Protein AF-A0A3D2QB29-F1 (afdb_monomer_lite)

pLDDT: mean 75.35, std 23.06, range [28.34, 98.19]

Sequence (257 aa):
MTVEDLLTGALVRYLQGGKGRELEYVSRSESSSLGWYFWLRGIPGVYEIERKEASLAPEGSEFYVRYYPGTEEPVLESYSVQEQLLRFDQSVFDDGLIEAGREEHEVCPCCVAAGSQVEGDGCGHPHPRGHHGHHGPASDGRRKGIPRLLKKFAMNKELYLIGTLCVSLRPDGSCAAELRTKGRLMEPAADTIWIIQDGRRVELVQKGAPDRDVPGYELSARFMDFFGPRFLGTVRPPAGDGPEGDGSGGAAGAVAP

Radius of gyration: 23.63 Å; chains: 1; bounding box: 82×56×67 Å

Structure (mmCIF, N/CA/C/O backbone):
data_AF-A0A3D2QB29-F1
#
_entry.id   AF-A0A3D2QB29-F1
#
loop_
_atom_site.group_PDB
_atom_site.id
_atom_site.type_symbol
_atom_site.label_atom_id
_atom_site.label_alt_id
_atom_site.label_comp_id
_atom_site.label_asym_id
_atom_site.label_entity_id
_atom_site.label_seq_id
_atom_site.pdbx_PDB_ins_code
_atom_site.Cartn_x
_atom_site.Cartn_y
_atom_site.Cartn_z
_atom_site.occupancy
_atom_site.B_iso_or_equiv
_atom_site.auth_seq_id
_atom_site.auth_comp_id
_atom_site.auth_asym_id
_atom_site.auth_atom_id
_atom_site.pdbx_PDB_model_num
ATOM 1 N N . MET A 1 1 ? 21.786 8.521 -14.661 1.00 71.69 1 MET A N 1
ATOM 2 C CA . MET A 1 1 ? 20.440 7.929 -14.551 1.00 71.69 1 MET A CA 1
ATOM 3 C C . MET A 1 1 ? 20.098 7.872 -13.078 1.00 71.69 1 MET A C 1
ATOM 5 O O . MET A 1 1 ? 20.894 7.342 -12.312 1.00 71.69 1 MET A O 1
ATOM 9 N N . THR A 1 2 ? 18.991 8.482 -12.682 1.00 82.00 2 THR A N 1
ATOM 10 C CA . THR A 1 2 ? 18.457 8.427 -11.317 1.00 82.00 2 THR A CA 1
ATOM 11 C C . THR A 1 2 ? 17.473 7.260 -11.173 1.00 82.00 2 THR A C 1
ATOM 13 O O . THR A 1 2 ? 17.046 6.674 -12.170 1.00 82.00 2 THR A O 1
ATOM 16 N N . VAL A 1 3 ? 17.086 6.910 -9.939 1.00 82.31 3 VAL A N 1
ATOM 17 C CA . VAL A 1 3 ? 16.027 5.904 -9.709 1.00 82.31 3 VAL A CA 1
ATOM 18 C C . VAL A 1 3 ? 14.692 6.371 -10.297 1.00 82.31 3 VAL A C 1
ATOM 20 O O . VAL A 1 3 ? 13.920 5.560 -10.796 1.00 82.31 3 VAL A O 1
ATOM 23 N N . GLU A 1 4 ? 14.430 7.674 -10.292 1.00 80.50 4 GLU A N 1
ATOM 24 C CA . GLU A 1 4 ? 13.245 8.255 -10.921 1.00 80.50 4 GLU A CA 1
ATOM 25 C C . GLU A 1 4 ? 13.251 8.060 -12.442 1.00 80.50 4 GLU A C 1
ATOM 27 O O . GLU A 1 4 ? 12.251 7.594 -12.997 1.00 80.50 4 GLU A O 1
ATOM 32 N N . ASP A 1 5 ? 14.390 8.310 -13.098 1.00 78.94 5 ASP A N 1
ATOM 33 C CA . ASP A 1 5 ? 14.558 8.052 -14.535 1.00 78.94 5 ASP A CA 1
ATOM 34 C C . ASP A 1 5 ? 14.358 6.563 -14.851 1.00 78.94 5 ASP A C 1
ATOM 36 O O . ASP A 1 5 ? 13.712 6.214 -15.839 1.00 78.94 5 ASP A O 1
ATOM 40 N N . LEU A 1 6 ? 14.889 5.679 -13.995 1.00 84.25 6 LEU A N 1
ATOM 41 C CA . LEU A 1 6 ? 14.751 4.229 -14.123 1.00 84.25 6 LEU A CA 1
ATOM 42 C C . LEU A 1 6 ? 13.280 3.801 -14.051 1.00 84.25 6 LEU A C 1
ATOM 44 O O . LEU A 1 6 ? 12.816 3.086 -14.935 1.00 84.25 6 LEU A O 1
ATOM 48 N N . LEU A 1 7 ? 12.547 4.224 -13.016 1.00 83.88 7 LEU A N 1
ATOM 49 C CA . LEU A 1 7 ? 11.146 3.834 -12.816 1.00 83.88 7 LEU A CA 1
ATOM 50 C C . LEU A 1 7 ? 10.235 4.409 -13.902 1.00 83.88 7 LEU A C 1
ATOM 52 O O . LEU A 1 7 ? 9.366 3.707 -14.418 1.00 83.88 7 LEU A O 1
ATOM 56 N N . THR A 1 8 ? 10.470 5.662 -14.288 1.00 79.88 8 THR A N 1
ATOM 57 C CA . THR A 1 8 ? 9.750 6.300 -15.391 1.00 79.88 8 THR A CA 1
ATOM 58 C C . THR A 1 8 ? 10.019 5.566 -16.703 1.00 79.88 8 THR A C 1
ATOM 60 O O . THR A 1 8 ? 9.082 5.188 -17.403 1.00 79.88 8 THR A O 1
ATOM 63 N N . GLY A 1 9 ? 11.288 5.290 -17.015 1.00 78.56 9 GLY A N 1
ATOM 64 C CA . GLY A 1 9 ? 11.681 4.544 -18.209 1.00 78.56 9 GLY A CA 1
ATOM 65 C C . GLY A 1 9 ? 11.124 3.118 -18.236 1.00 78.56 9 GLY A C 1
ATOM 66 O O . GLY A 1 9 ? 10.681 2.660 -19.290 1.00 78.56 9 GLY A O 1
ATOM 67 N N . ALA A 1 10 ? 11.088 2.439 -17.086 1.00 83.12 10 ALA A N 1
ATOM 68 C CA . ALA A 1 10 ? 10.485 1.116 -16.939 1.00 83.12 10 ALA A CA 1
ATOM 69 C C . ALA A 1 10 ? 8.998 1.138 -17.287 1.00 83.12 10 ALA A C 1
ATOM 71 O O . ALA A 1 10 ? 8.527 0.313 -18.069 1.00 83.12 10 ALA A O 1
ATOM 72 N N . LEU A 1 11 ? 8.270 2.127 -16.767 1.00 79.00 11 LEU A N 1
ATOM 73 C CA . LEU A 1 11 ? 6.855 2.304 -17.061 1.00 79.00 11 LEU A CA 1
ATOM 74 C C . LEU A 1 11 ? 6.606 2.551 -18.550 1.00 79.00 11 LEU A C 1
ATOM 76 O O . LEU A 1 11 ? 5.773 1.872 -19.150 1.00 79.00 11 LEU A O 1
ATOM 80 N N . VAL A 1 12 ? 7.346 3.490 -19.150 1.00 75.69 12 VAL A N 1
ATOM 81 C CA . VAL A 1 12 ? 7.261 3.799 -20.586 1.00 75.69 12 VAL A CA 1
ATOM 82 C C . VAL A 1 12 ? 7.412 2.527 -21.416 1.00 75.69 12 VAL A C 1
ATOM 84 O O . VAL A 1 12 ? 6.553 2.215 -22.243 1.00 75.69 12 VAL A O 1
ATOM 87 N N . ARG A 1 13 ? 8.481 1.764 -21.166 1.00 76.75 13 ARG A N 1
ATOM 88 C CA . ARG A 1 13 ? 8.778 0.541 -21.917 1.00 76.75 13 ARG A CA 1
ATOM 89 C C . ARG A 1 13 ? 7.752 -0.557 -21.666 1.00 76.75 13 ARG A C 1
ATOM 91 O O . ARG A 1 13 ? 7.371 -1.243 -22.610 1.00 76.75 13 ARG A O 1
ATOM 98 N N . TYR A 1 14 ? 7.280 -0.705 -20.429 1.00 76.94 14 TYR A N 1
ATOM 99 C CA . TYR A 1 14 ? 6.237 -1.670 -20.087 1.00 76.94 14 TYR A CA 1
ATOM 100 C C . TYR A 1 14 ? 4.941 -1.390 -20.863 1.00 76.94 14 TYR A C 1
ATOM 102 O O . TYR A 1 14 ? 4.356 -2.308 -21.432 1.00 76.94 14 TYR A O 1
ATOM 110 N N . LEU A 1 15 ? 4.520 -0.123 -20.951 1.00 71.06 15 LEU A N 1
ATOM 111 C CA . LEU A 1 15 ? 3.320 0.274 -21.696 1.00 71.06 15 LEU A CA 1
ATOM 112 C C . LEU A 1 15 ? 3.495 0.134 -23.219 1.00 71.06 15 LEU A C 1
ATOM 114 O O . LEU A 1 15 ? 2.551 -0.250 -23.912 1.00 71.06 15 LEU A O 1
ATOM 118 N N . GLN A 1 16 ? 4.695 0.410 -23.741 1.00 70.12 16 GLN A N 1
ATOM 119 C CA . GLN A 1 16 ? 5.027 0.277 -25.167 1.00 70.12 16 GLN A CA 1
ATOM 120 C C . GLN A 1 16 ? 5.167 -1.181 -25.628 1.00 70.12 16 GLN A C 1
ATOM 122 O O . GLN A 1 16 ? 4.861 -1.484 -26.779 1.00 70.12 16 GLN A O 1
ATOM 127 N N . GLY A 1 17 ? 5.589 -2.092 -24.746 1.00 64.88 17 GLY A N 1
ATOM 128 C CA . GLY A 1 17 ? 5.794 -3.516 -25.047 1.00 64.88 17 GLY A CA 1
ATOM 129 C C . GLY A 1 17 ? 4.518 -4.325 -25.325 1.00 64.88 17 GLY A C 1
ATOM 130 O O . GLY A 1 17 ? 4.601 -5.531 -25.553 1.00 64.88 17 GLY A O 1
ATOM 131 N N . GLY A 1 18 ? 3.348 -3.682 -25.323 1.00 54.88 18 GLY A N 1
ATOM 132 C CA . GLY A 1 18 ? 2.040 -4.314 -25.480 1.00 54.88 18 GLY A CA 1
ATOM 133 C C . GLY A 1 18 ? 1.321 -4.479 -24.139 1.00 54.88 18 GLY A C 1
ATOM 134 O O . GLY A 1 18 ? 1.880 -4.962 -23.157 1.00 54.88 18 GLY A O 1
ATOM 135 N N . LYS A 1 19 ? 0.051 -4.056 -24.096 1.00 52.31 19 LYS A N 1
ATOM 136 C CA . LYS A 1 19 ? -0.758 -3.985 -22.870 1.00 52.31 19 LYS A CA 1
ATOM 137 C C . LYS A 1 19 ? -1.012 -5.370 -22.246 1.00 52.31 19 LYS A C 1
ATOM 139 O O . LYS A 1 19 ? -1.478 -6.290 -22.912 1.00 52.31 19 LYS A O 1
ATOM 144 N N . GLY A 1 20 ? -0.879 -5.453 -20.920 1.00 54.72 20 GLY A N 1
ATOM 145 C CA . GLY A 1 20 ? -1.976 -5.988 -20.108 1.00 54.72 20 GLY A CA 1
ATOM 146 C C . GLY A 1 20 ? -2.027 -7.486 -19.812 1.00 54.72 20 GLY A C 1
ATOM 147 O O . GLY A 1 20 ? -3.130 -8.007 -19.640 1.00 54.72 20 GLY A O 1
ATOM 148 N N . ARG A 1 21 ? -0.901 -8.201 -19.690 1.00 65.06 21 ARG A N 1
ATOM 149 C CA . ARG A 1 21 ? -0.966 -9.559 -19.109 1.00 65.06 21 ARG A CA 1
ATOM 150 C C . ARG A 1 21 ? -1.203 -9.526 -17.601 1.00 65.06 21 ARG A C 1
ATOM 152 O O . ARG A 1 21 ? -2.129 -10.171 -17.135 1.00 65.06 21 ARG A O 1
ATOM 159 N N . GLU A 1 22 ? -0.416 -8.741 -16.873 1.00 76.75 22 GLU A N 1
ATOM 160 C CA . GLU A 1 22 ? -0.376 -8.783 -15.400 1.00 76.75 22 GLU A CA 1
ATOM 161 C C . GLU A 1 22 ? -0.724 -7.435 -14.739 1.00 76.75 22 GLU A C 1
ATOM 163 O O . GLU A 1 22 ? -1.031 -7.410 -13.555 1.00 76.75 22 GLU A O 1
ATOM 168 N N . LEU A 1 23 ? -0.739 -6.329 -15.493 1.00 80.38 23 LEU A N 1
ATOM 169 C CA . LEU A 1 23 ? -1.115 -4.987 -15.030 1.00 80.38 23 LEU A CA 1
ATOM 170 C C . LEU A 1 23 ? -2.381 -4.525 -15.765 1.00 80.38 23 LEU A C 1
ATOM 172 O O . LEU A 1 23 ? -2.392 -4.468 -16.996 1.00 80.38 23 LEU A O 1
ATOM 176 N N . GLU A 1 24 ? -3.442 -4.218 -15.023 1.00 80.81 24 GLU A N 1
ATOM 177 C CA . GLU A 1 24 ? -4.696 -3.654 -15.542 1.00 80.81 24 GLU A CA 1
ATOM 178 C C . GLU A 1 24 ? -4.584 -2.140 -15.720 1.00 80.81 24 GLU A C 1
ATOM 180 O O . GLU A 1 24 ? -4.955 -1.615 -16.769 1.00 80.81 24 GLU A O 1
ATOM 185 N N . TYR A 1 25 ? -4.043 -1.451 -14.713 1.00 80.69 25 TYR A N 1
ATOM 186 C CA . TYR A 1 25 ? -3.916 0.003 -14.707 1.00 80.69 25 TYR A CA 1
ATOM 187 C C . TYR A 1 25 ? -2.734 0.461 -13.849 1.00 80.69 25 TYR A C 1
ATOM 189 O O . TYR A 1 25 ? -2.289 -0.246 -12.942 1.00 80.69 25 TYR A O 1
ATOM 197 N N . VAL A 1 26 ? -2.229 1.657 -14.133 1.00 83.62 26 VAL A N 1
ATOM 198 C CA . VAL A 1 26 ? -1.167 2.320 -13.374 1.00 83.62 26 VAL A CA 1
ATOM 199 C C . VAL A 1 26 ? -1.389 3.821 -13.434 1.00 83.62 26 VAL A C 1
ATOM 201 O O . VAL A 1 26 ? -1.705 4.357 -14.491 1.00 83.62 26 VAL A O 1
ATOM 204 N N . SER A 1 27 ? -1.229 4.493 -12.300 1.00 81.62 27 SER A N 1
ATOM 205 C CA . SER A 1 27 ? -1.409 5.942 -12.189 1.00 81.62 27 SER A CA 1
ATOM 206 C C . SER A 1 27 ? -0.348 6.520 -11.276 1.00 81.62 27 SER A C 1
ATOM 208 O O . SER A 1 27 ? 0.098 5.857 -10.335 1.00 81.62 27 SER A O 1
ATOM 210 N N . ARG A 1 28 ? 0.032 7.777 -11.510 1.00 81.88 28 ARG A N 1
ATOM 211 C CA . ARG A 1 28 ? 0.824 8.517 -10.527 1.00 81.88 28 ARG A CA 1
ATOM 212 C C . ARG A 1 28 ? -0.001 8.728 -9.262 1.00 81.88 28 ARG A C 1
ATOM 214 O O . ARG A 1 28 ? -1.221 8.879 -9.310 1.00 81.88 28 ARG A O 1
ATOM 221 N N . SER A 1 29 ? 0.691 8.726 -8.134 1.00 80.69 29 SER A N 1
ATOM 222 C CA . SER A 1 29 ? 0.165 9.246 -6.884 1.00 80.69 29 SER A CA 1
ATOM 223 C C . SER A 1 29 ? 0.385 10.752 -6.855 1.00 80.69 29 SER A C 1
ATOM 225 O O . SER A 1 29 ? 1.517 11.215 -6.949 1.00 80.69 29 SER A O 1
ATOM 227 N N . GLU A 1 30 ? -0.686 11.514 -6.676 1.00 72.31 30 GLU A N 1
ATOM 228 C CA . GLU A 1 30 ? -0.619 12.973 -6.544 1.00 72.31 30 GLU A CA 1
ATOM 229 C C . GLU A 1 30 ? -0.091 13.429 -5.167 1.00 72.31 30 GLU A C 1
ATOM 231 O O . GLU A 1 30 ? 0.206 14.605 -4.975 1.00 72.31 30 GLU A O 1
ATOM 236 N N . SER A 1 31 ? 0.062 12.518 -4.193 1.00 69.31 31 SER A N 1
ATOM 237 C CA . SER A 1 31 ? 0.553 12.860 -2.845 1.00 69.31 31 SER A CA 1
ATOM 238 C C . SER A 1 31 ? 2.072 12.956 -2.724 1.00 69.31 31 SER A C 1
ATOM 240 O O . SER A 1 31 ? 2.574 13.385 -1.686 1.00 69.31 31 SER A O 1
ATOM 242 N N . SER A 1 32 ? 2.817 12.517 -3.738 1.00 68.12 32 SER A N 1
ATOM 243 C CA . SER A 1 32 ? 4.277 12.440 -3.698 1.00 68.12 32 SER A CA 1
ATOM 244 C C . SER A 1 32 ? 4.865 12.694 -5.077 1.00 68.12 32 SER A C 1
ATOM 246 O O . SER A 1 32 ? 4.318 12.252 -6.086 1.00 68.12 32 SER A O 1
ATOM 248 N N . SER A 1 33 ? 6.024 13.358 -5.124 1.00 64.75 33 SER A N 1
ATOM 249 C CA . SER A 1 33 ? 6.761 13.575 -6.375 1.00 64.75 33 SER A CA 1
ATOM 250 C C . SER A 1 33 ? 7.107 12.259 -7.075 1.00 64.75 33 SER A C 1
ATOM 252 O O . SER A 1 33 ? 7.121 12.202 -8.305 1.00 64.75 33 SER A O 1
ATOM 254 N N . LEU A 1 34 ? 7.299 11.181 -6.307 1.00 71.81 34 LEU A N 1
ATOM 255 C CA . LEU A 1 34 ? 7.588 9.853 -6.830 1.00 71.81 34 LEU A CA 1
ATOM 256 C C . LEU A 1 34 ? 6.749 8.790 -6.110 1.00 71.81 34 LEU A C 1
ATOM 258 O O . LEU A 1 34 ? 7.257 8.006 -5.304 1.00 71.81 34 LEU A O 1
ATOM 262 N N . GLY A 1 35 ? 5.448 8.778 -6.412 1.00 83.31 35 GLY A N 1
ATOM 263 C CA . GLY A 1 35 ? 4.540 7.707 -6.020 1.00 83.31 35 GLY A CA 1
ATOM 264 C C . GLY A 1 35 ? 3.705 7.178 -7.185 1.00 83.31 35 GLY A C 1
ATOM 265 O O . GLY A 1 35 ? 3.391 7.916 -8.121 1.00 83.31 35 GLY A O 1
ATOM 266 N N . TRP A 1 36 ? 3.354 5.896 -7.122 1.00 88.44 36 TRP A N 1
ATOM 267 C CA . TRP A 1 36 ? 2.617 5.181 -8.166 1.00 88.44 36 TRP A CA 1
ATOM 268 C C . TRP A 1 36 ? 1.638 4.184 -7.560 1.00 88.44 36 TRP A C 1
ATOM 270 O O . TRP A 1 36 ? 1.985 3.476 -6.617 1.00 88.44 36 TRP A O 1
ATOM 280 N N . TYR A 1 37 ? 0.456 4.093 -8.158 1.00 91.06 37 TYR A N 1
ATOM 281 C CA . TYR A 1 37 ? -0.529 3.052 -7.900 1.00 91.06 37 TYR A CA 1
ATOM 282 C C . TYR A 1 37 ? -0.489 1.998 -9.008 1.00 91.06 37 TYR A C 1
ATOM 284 O O 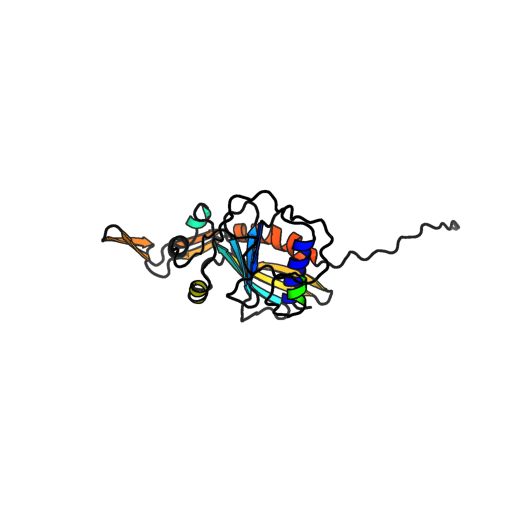. TYR A 1 37 ? -0.409 2.349 -10.186 1.00 91.06 37 TYR A O 1
ATOM 292 N N . PHE A 1 38 ? -0.591 0.723 -8.636 1.00 91.31 38 PHE A N 1
ATOM 293 C CA . PHE A 1 38 ? -0.578 -0.423 -9.542 1.00 91.31 38 PHE A CA 1
ATOM 294 C C . PHE A 1 38 ? -1.804 -1.303 -9.293 1.00 91.31 38 PHE A C 1
ATOM 296 O O . PHE A 1 38 ? -1.956 -1.895 -8.219 1.00 91.31 38 PHE A O 1
ATOM 303 N N . TRP A 1 39 ? -2.648 -1.434 -10.314 1.00 91.12 39 TRP A N 1
ATOM 304 C CA . TRP A 1 39 ? -3.773 -2.365 -10.340 1.00 91.12 39 TRP A CA 1
ATOM 305 C C . TRP A 1 39 ? -3.350 -3.604 -11.116 1.00 91.12 39 TRP A C 1
ATOM 307 O O . TRP A 1 39 ? -3.276 -3.581 -12.345 1.00 91.12 39 TRP A O 1
ATOM 317 N N . LEU A 1 40 ? -3.016 -4.676 -10.402 1.00 89.88 40 LEU A N 1
ATOM 318 C CA . LEU A 1 40 ? -2.575 -5.930 -11.008 1.00 89.88 40 LEU A CA 1
ATOM 319 C C . LEU A 1 40 ? -3.773 -6.794 -11.419 1.00 89.88 40 LEU A C 1
ATOM 321 O O . LEU A 1 40 ? -4.819 -6.795 -10.767 1.00 89.88 40 LEU A O 1
ATOM 325 N N . ARG A 1 41 ? -3.615 -7.555 -12.504 1.00 85.62 41 ARG A N 1
ATOM 326 C CA . ARG A 1 41 ? -4.674 -8.410 -13.042 1.00 85.62 41 ARG A CA 1
ATOM 327 C C . ARG A 1 41 ? -5.031 -9.518 -12.064 1.00 85.62 41 ARG A C 1
ATOM 329 O O . ARG A 1 41 ? -4.158 -10.239 -11.593 1.00 85.62 41 ARG A O 1
ATOM 336 N N . GLY A 1 42 ? -6.327 -9.679 -11.806 1.00 87.12 42 GLY A N 1
ATOM 337 C CA . GLY A 1 42 ? -6.837 -10.724 -10.912 1.00 87.12 42 GLY A CA 1
ATOM 338 C C . GLY A 1 42 ? -6.570 -10.473 -9.424 1.00 87.12 42 GLY A C 1
ATOM 339 O O . GLY A 1 42 ? -6.893 -11.328 -8.605 1.00 87.12 42 GLY A O 1
ATOM 340 N N . ILE A 1 43 ? -6.018 -9.310 -9.069 1.00 91.94 43 ILE A N 1
ATOM 341 C CA . ILE A 1 43 ? -5.864 -8.861 -7.684 1.00 91.94 43 ILE A CA 1
ATOM 342 C C . ILE A 1 43 ? -6.889 -7.745 -7.456 1.00 91.94 43 ILE A C 1
ATOM 344 O O . ILE A 1 43 ? -6.806 -6.738 -8.159 1.00 91.94 43 ILE A O 1
ATOM 348 N N . PRO A 1 44 ? -7.875 -7.890 -6.547 1.00 92.25 44 PRO A N 1
ATOM 349 C CA . PRO A 1 44 ? -8.915 -6.872 -6.341 1.00 92.25 44 PRO A CA 1
ATOM 350 C C . PRO A 1 44 ? -8.409 -5.566 -5.713 1.00 92.25 44 PRO A C 1
ATOM 352 O O . PRO A 1 44 ? -8.930 -4.492 -6.021 1.00 92.25 44 PRO A O 1
ATOM 355 N N . GLY A 1 45 ? -7.390 -5.642 -4.863 1.00 95.25 45 GLY A N 1
ATOM 356 C CA . GLY A 1 45 ? -6.774 -4.494 -4.214 1.00 95.25 45 GLY A CA 1
ATOM 357 C C . GLY A 1 45 ? -5.756 -3.782 -5.094 1.00 95.25 45 GLY A C 1
ATOM 358 O O . GLY A 1 45 ? -5.573 -4.099 -6.274 1.00 95.25 45 GLY A O 1
ATOM 359 N N . VAL A 1 46 ? -5.100 -2.788 -4.507 1.00 96.25 46 VAL A N 1
ATOM 360 C CA . VAL A 1 46 ? -4.193 -1.873 -5.207 1.00 96.25 46 VAL A CA 1
ATOM 361 C C . VAL A 1 46 ? -2.892 -1.752 -4.453 1.00 96.25 46 VAL A C 1
ATOM 363 O O . VAL A 1 46 ? -2.883 -1.520 -3.244 1.00 96.25 46 VAL A O 1
ATOM 366 N N . TYR A 1 47 ? -1.787 -1.857 -5.180 1.00 97.50 47 TYR A N 1
ATOM 367 C CA . TYR A 1 47 ? -0.476 -1.563 -4.627 1.00 97.50 47 TYR A CA 1
ATOM 368 C C . TYR A 1 47 ? -0.136 -0.098 -4.817 1.00 97.50 47 TYR A C 1
ATOM 370 O O . TYR A 1 47 ? -0.409 0.483 -5.864 1.00 97.50 47 TYR A O 1
ATOM 378 N N . GLU A 1 48 ? 0.528 0.477 -3.830 1.00 95.31 48 GLU A N 1
ATOM 379 C CA . GLU A 1 48 ? 1.133 1.791 -3.936 1.00 95.31 48 GLU A CA 1
ATOM 380 C C . GLU A 1 48 ? 2.612 1.702 -3.580 1.00 95.31 48 GLU A C 1
ATOM 382 O O . GLU A 1 48 ? 2.973 1.073 -2.584 1.00 95.31 48 GLU A O 1
ATOM 387 N N . ILE A 1 49 ? 3.455 2.382 -4.353 1.00 93.19 49 ILE A N 1
ATOM 388 C CA . ILE A 1 49 ? 4.780 2.786 -3.888 1.00 93.19 49 ILE A CA 1
ATOM 389 C C . ILE A 1 49 ? 4.810 4.298 -3.684 1.00 93.19 49 ILE A C 1
ATOM 391 O O . ILE A 1 49 ? 4.314 5.047 -4.522 1.00 93.19 49 ILE A O 1
ATOM 395 N N . GLU A 1 50 ? 5.431 4.751 -2.604 1.00 90.94 50 GLU A N 1
ATOM 396 C CA . GLU A 1 50 ? 5.604 6.173 -2.305 1.00 90.94 50 GLU A CA 1
ATOM 397 C C . GLU A 1 50 ? 7.020 6.417 -1.797 1.00 90.94 50 GLU A C 1
ATOM 399 O O . GLU A 1 50 ? 7.444 5.809 -0.812 1.00 90.94 50 GLU A O 1
ATOM 404 N N . ARG A 1 51 ? 7.776 7.292 -2.463 1.00 88.44 51 ARG A N 1
ATOM 405 C CA . ARG A 1 51 ? 9.159 7.583 -2.072 1.00 88.44 51 ARG A CA 1
ATOM 406 C C . ARG A 1 51 ? 9.229 8.137 -0.648 1.00 88.44 51 ARG A C 1
ATOM 408 O O . ARG A 1 51 ? 8.498 9.061 -0.293 1.00 88.44 51 ARG A O 1
ATOM 415 N N . LYS A 1 52 ? 10.167 7.617 0.144 1.00 88.19 52 LYS A N 1
ATOM 416 C CA . LYS A 1 52 ? 10.504 8.160 1.461 1.00 88.19 52 LYS A CA 1
ATOM 417 C C . LYS A 1 52 ? 11.350 9.423 1.314 1.00 88.19 52 LYS A C 1
ATOM 419 O O . LYS A 1 52 ? 12.337 9.429 0.582 1.00 88.19 52 LYS A O 1
ATOM 424 N N . GLU A 1 53 ? 10.990 10.474 2.048 1.00 77.31 53 GLU A N 1
ATOM 425 C CA . GLU A 1 53 ? 11.724 11.750 2.059 1.00 77.31 53 GLU A CA 1
ATOM 426 C C . GLU A 1 53 ? 13.150 11.589 2.617 1.00 77.31 53 GLU A C 1
ATOM 428 O O . GLU A 1 53 ? 14.109 12.096 2.041 1.00 77.31 53 GLU A O 1
ATOM 433 N N . ALA A 1 54 ? 13.304 10.818 3.696 1.00 67.06 54 ALA A N 1
ATOM 434 C CA . ALA A 1 54 ? 14.597 10.458 4.268 1.00 67.06 54 ALA A CA 1
ATOM 435 C C . ALA A 1 54 ? 15.051 9.098 3.713 1.00 67.06 54 ALA A C 1
ATOM 437 O O . ALA A 1 54 ? 14.847 8.059 4.341 1.00 67.06 54 ALA A O 1
ATOM 438 N N . SER A 1 55 ? 15.632 9.089 2.510 1.00 65.94 55 SER A N 1
ATOM 439 C CA . SER A 1 55 ? 16.287 7.883 1.989 1.00 65.94 55 SER A CA 1
ATOM 440 C C . SER A 1 55 ? 17.588 7.654 2.754 1.00 65.94 55 SER A C 1
ATOM 442 O O . SER A 1 55 ? 18.502 8.473 2.684 1.00 65.94 55 SER A O 1
ATOM 444 N N . LEU A 1 56 ? 17.679 6.538 3.478 1.00 61.97 56 LEU A N 1
ATOM 445 C CA . LEU A 1 56 ? 18.914 6.111 4.143 1.00 61.97 56 LEU A CA 1
ATOM 446 C C . LEU A 1 56 ? 19.852 5.352 3.195 1.00 61.97 56 LEU A C 1
ATOM 448 O O . LEU A 1 56 ? 20.965 5.010 3.585 1.00 61.97 56 LEU A O 1
ATOM 452 N N . ALA A 1 57 ? 19.416 5.078 1.962 1.00 61.66 57 ALA A N 1
ATOM 453 C CA . ALA A 1 57 ? 20.205 4.371 0.967 1.00 61.66 57 ALA A CA 1
ATOM 454 C C . ALA A 1 57 ? 21.162 5.349 0.252 1.00 61.66 57 ALA A C 1
ATOM 456 O O . ALA A 1 57 ? 20.693 6.154 -0.554 1.00 61.66 57 ALA A O 1
ATOM 457 N N . PRO A 1 58 ? 22.488 5.278 0.488 1.00 58.31 58 PRO A N 1
ATOM 458 C CA . PRO A 1 58 ? 23.450 6.203 -0.119 1.00 58.31 58 PRO A CA 1
ATOM 459 C C . PRO A 1 58 ? 23.517 6.092 -1.653 1.00 58.31 58 PRO A C 1
ATOM 461 O O . PRO A 1 58 ? 23.879 7.056 -2.317 1.00 58.31 58 PRO A O 1
ATOM 464 N N . GLU A 1 59 ? 23.121 4.945 -2.215 1.00 66.06 59 GLU A N 1
ATOM 465 C CA . GLU A 1 59 ? 23.141 4.654 -3.660 1.00 66.06 59 GLU A CA 1
ATOM 466 C C . GLU A 1 59 ? 21.752 4.261 -4.209 1.00 66.06 59 GLU A C 1
ATOM 468 O O . GLU A 1 59 ? 21.625 3.598 -5.243 1.00 66.06 59 GLU A O 1
ATOM 473 N N . GLY A 1 60 ? 20.676 4.615 -3.499 1.00 77.56 60 GLY A N 1
ATOM 474 C CA . GLY A 1 60 ? 19.331 4.163 -3.846 1.00 77.56 60 GLY A CA 1
ATOM 475 C C . GLY A 1 60 ? 18.209 5.066 -3.353 1.00 77.56 60 GLY A C 1
ATOM 476 O O . GLY A 1 60 ? 18.416 6.100 -2.721 1.00 77.56 60 GLY A O 1
ATOM 477 N N . SER A 1 61 ? 16.983 4.669 -3.670 1.00 87.75 61 SER A N 1
ATOM 478 C CA . SER A 1 61 ? 15.772 5.286 -3.133 1.00 87.75 61 SER A CA 1
ATOM 479 C C . SER A 1 61 ? 14.958 4.250 -2.380 1.00 87.75 61 SER A C 1
ATOM 481 O O . SER A 1 61 ? 14.768 3.126 -2.849 1.00 87.75 61 SER A O 1
ATOM 483 N N . GLU A 1 62 ? 14.479 4.647 -1.207 1.00 91.88 62 GLU A N 1
ATOM 484 C CA . GLU A 1 62 ? 13.508 3.876 -0.446 1.00 91.88 62 GLU A CA 1
ATOM 485 C C . GLU A 1 62 ? 12.086 4.340 -0.740 1.00 91.88 62 GLU A C 1
ATOM 487 O O . GLU A 1 62 ? 11.812 5.534 -0.874 1.00 91.88 62 GLU A O 1
ATOM 492 N N . PHE A 1 63 ? 11.173 3.379 -0.769 1.00 92.62 63 PHE A N 1
ATOM 493 C CA . PHE A 1 63 ? 9.751 3.585 -0.965 1.00 92.62 63 PHE A CA 1
ATOM 494 C C . PHE A 1 63 ? 8.982 2.853 0.129 1.00 92.62 63 PHE A C 1
ATOM 496 O O . PHE A 1 63 ? 9.314 1.720 0.488 1.00 92.62 63 PHE A O 1
ATOM 503 N N . TYR A 1 64 ? 7.938 3.483 0.651 1.00 94.12 64 TYR A N 1
ATOM 504 C CA . TYR A 1 64 ? 6.864 2.757 1.314 1.00 94.12 64 TYR A CA 1
ATOM 505 C C . TYR A 1 64 ? 6.132 1.924 0.268 1.00 94.12 64 TYR A C 1
ATOM 507 O O . TYR A 1 64 ? 5.845 2.435 -0.812 1.00 94.12 64 TYR A O 1
ATOM 515 N N . VAL A 1 65 ? 5.836 0.664 0.586 1.00 96.50 65 VAL A N 1
ATOM 516 C CA . VAL A 1 65 ? 4.941 -0.171 -0.219 1.00 96.50 65 VAL A CA 1
ATOM 517 C C . VAL A 1 65 ? 3.677 -0.411 0.581 1.00 96.50 65 VAL A C 1
ATOM 519 O O . VAL A 1 65 ? 3.738 -0.984 1.672 1.00 96.50 65 VAL A O 1
ATOM 522 N N . ARG A 1 66 ? 2.539 0.024 0.045 1.00 97.50 66 ARG A N 1
ATOM 523 C CA . ARG A 1 66 ? 1.222 -0.185 0.647 1.00 97.50 66 ARG A CA 1
ATOM 524 C C . ARG A 1 66 ? 0.388 -1.111 -0.216 1.00 97.50 66 ARG A C 1
ATOM 526 O O . ARG A 1 66 ? 0.556 -1.155 -1.434 1.00 97.50 66 ARG A O 1
ATOM 533 N N . TYR A 1 67 ? -0.512 -1.833 0.433 1.00 98.19 67 TYR A N 1
ATOM 534 C CA . TYR A 1 67 ? -1.568 -2.572 -0.242 1.00 98.19 67 TYR A CA 1
ATOM 535 C C . TYR A 1 67 ? -2.911 -2.149 0.329 1.00 98.19 67 TYR A C 1
ATOM 537 O O . TYR A 1 67 ? -3.157 -2.322 1.524 1.00 98.19 67 TYR A O 1
ATOM 545 N N . TYR A 1 68 ? -3.751 -1.588 -0.535 1.00 97.38 68 TYR A N 1
ATOM 546 C CA . TYR A 1 68 ? -5.131 -1.236 -0.246 1.00 97.38 68 TYR A CA 1
ATOM 547 C C . TYR A 1 68 ? -6.023 -2.394 -0.703 1.00 97.38 68 TYR A C 1
ATOM 549 O O . TYR A 1 68 ? -6.289 -2.509 -1.902 1.00 97.38 68 TYR A O 1
ATOM 557 N N . PRO A 1 69 ? -6.452 -3.287 0.203 1.00 97.56 69 PRO A N 1
ATOM 558 C CA . PRO A 1 69 ? -7.292 -4.420 -0.172 1.00 97.56 69 PRO A CA 1
ATOM 559 C C . PRO A 1 69 ? -8.652 -3.953 -0.708 1.00 97.56 69 PRO A C 1
ATOM 561 O O . PRO A 1 69 ? -9.202 -2.930 -0.291 1.00 97.56 69 PRO A O 1
ATOM 564 N N . GLY A 1 70 ? -9.220 -4.716 -1.636 1.00 95.31 70 GLY A N 1
ATOM 565 C CA . GLY A 1 70 ? -10.624 -4.629 -2.011 1.00 95.31 70 GLY A CA 1
ATOM 566 C C . GLY A 1 70 ? -11.527 -4.945 -0.817 1.00 95.31 70 GLY A C 1
ATOM 567 O O . GLY A 1 70 ? -11.148 -5.699 0.076 1.00 95.31 70 GLY A O 1
ATOM 568 N N . THR A 1 71 ? -12.736 -4.380 -0.805 1.00 93.94 71 THR A N 1
ATOM 569 C CA . THR A 1 71 ? -13.686 -4.540 0.313 1.00 93.94 71 THR A CA 1
ATOM 570 C C . THR A 1 71 ? -14.124 -5.984 0.542 1.00 93.94 71 THR A C 1
ATOM 572 O O . THR A 1 71 ? -14.484 -6.334 1.656 1.00 93.94 71 THR A O 1
ATOM 575 N N . GLU A 1 72 ? -14.064 -6.813 -0.502 1.00 92.44 72 GLU A N 1
ATOM 576 C CA . GLU A 1 72 ? -14.438 -8.232 -0.464 1.00 92.44 72 GLU A CA 1
ATOM 577 C C . GLU A 1 72 ? -13.229 -9.166 -0.293 1.00 92.44 72 GLU A C 1
ATOM 579 O O . GLU A 1 72 ? -13.375 -10.387 -0.339 1.00 92.44 72 GLU A O 1
ATOM 584 N N . GLU A 1 73 ? -12.009 -8.631 -0.173 1.00 95.38 73 GLU A N 1
ATOM 585 C CA . GLU A 1 73 ? -10.836 -9.484 -0.007 1.00 95.38 73 GLU A CA 1
ATOM 586 C C . GLU A 1 73 ? -10.723 -9.996 1.431 1.00 95.38 73 GLU A C 1
ATOM 588 O O . GLU A 1 73 ? -10.626 -9.181 2.349 1.00 95.38 73 GLU A O 1
ATOM 593 N N . PRO A 1 74 ? -10.581 -11.319 1.646 1.00 96.62 74 PRO A N 1
ATOM 594 C CA . PRO A 1 74 ? -10.418 -11.877 2.991 1.00 96.62 74 PRO A CA 1
ATOM 595 C C . PRO A 1 74 ? -9.223 -11.300 3.757 1.00 96.62 74 PRO A C 1
ATOM 597 O O . PRO A 1 74 ? -9.226 -11.249 4.981 1.00 96.62 74 PRO A O 1
ATOM 600 N N . VAL A 1 75 ? -8.185 -10.837 3.047 1.00 97.50 75 VAL A N 1
ATOM 601 C CA . VAL A 1 75 ? -7.007 -10.245 3.689 1.00 97.50 75 VAL A CA 1
ATOM 602 C C . VAL A 1 75 ? -7.332 -8.939 4.420 1.00 97.50 75 VAL A C 1
ATOM 604 O O . VAL A 1 75 ? -6.593 -8.594 5.335 1.00 97.50 75 VAL A O 1
ATOM 607 N N . LEU A 1 76 ? -8.426 -8.236 4.090 1.00 97.75 76 LEU A N 1
ATOM 608 C CA . LEU A 1 76 ? -8.856 -7.023 4.797 1.00 97.75 76 LEU A CA 1
ATOM 609 C C . LEU A 1 76 ? -9.096 -7.284 6.293 1.00 97.75 76 LEU A C 1
ATOM 611 O O . LEU A 1 76 ? -8.713 -6.458 7.113 1.00 97.75 76 LEU A O 1
ATOM 615 N N . GLU A 1 77 ? -9.614 -8.457 6.662 1.00 96.56 77 GLU A N 1
ATOM 616 C CA . GLU A 1 77 ? -9.834 -8.842 8.068 1.00 96.56 77 GLU A CA 1
ATOM 617 C C . GLU A 1 77 ? -8.530 -8.972 8.872 1.00 96.56 77 GLU A C 1
ATOM 619 O O . GLU A 1 77 ? -8.550 -8.975 10.099 1.00 96.56 77 GLU A O 1
ATOM 624 N N . SER A 1 78 ? -7.386 -9.075 8.188 1.00 97.44 78 SER A N 1
ATOM 625 C CA . SER A 1 78 ? -6.062 -9.138 8.812 1.00 97.44 78 SER A CA 1
ATOM 626 C C . SER A 1 78 ? -5.432 -7.762 9.059 1.00 97.44 78 SER A C 1
ATOM 628 O O . SER A 1 78 ? -4.409 -7.661 9.738 1.00 97.44 78 SER A O 1
ATOM 630 N N . TYR A 1 79 ? -6.021 -6.697 8.508 1.00 97.81 79 TYR A N 1
ATOM 631 C CA . TYR A 1 79 ? -5.630 -5.320 8.806 1.00 97.81 79 TYR A CA 1
ATOM 632 C C . TYR A 1 79 ? -6.248 -4.872 10.131 1.00 97.81 79 TYR A C 1
ATOM 634 O O . TYR A 1 79 ? -7.226 -5.457 10.591 1.00 97.81 79 TYR A O 1
ATOM 642 N N . SER A 1 80 ? -5.694 -3.819 10.730 1.00 96.31 80 SER A N 1
ATOM 643 C CA . SER A 1 80 ? -6.252 -3.247 11.959 1.00 96.31 80 SER A CA 1
ATOM 644 C C . SER A 1 80 ? -7.714 -2.845 11.778 1.00 96.31 80 SER A C 1
ATOM 646 O O . SER A 1 80 ? -8.141 -2.448 10.689 1.00 96.31 80 SER A O 1
ATOM 648 N N . VAL A 1 81 ? -8.483 -2.858 12.865 1.00 94.94 81 VAL A N 1
ATOM 649 C CA . VAL A 1 81 ? -9.874 -2.385 12.871 1.00 94.94 81 VAL A CA 1
ATOM 650 C C . VAL A 1 81 ? -9.959 -0.948 12.346 1.00 94.94 81 VAL A C 1
ATOM 652 O O . VAL A 1 81 ? -10.892 -0.607 11.622 1.00 94.94 81 VAL A O 1
ATOM 655 N N . GLN A 1 82 ? -8.971 -0.102 12.655 1.00 92.44 82 GLN A N 1
ATOM 656 C CA . GLN A 1 82 ? -8.919 1.263 12.132 1.00 92.44 82 GLN A CA 1
ATOM 657 C C . GLN A 1 82 ? -8.788 1.293 10.602 1.00 92.44 82 GLN A C 1
ATOM 659 O O . GLN A 1 82 ? -9.494 2.059 9.946 1.00 92.44 82 GLN A O 1
ATOM 664 N N . GLU A 1 83 ? -7.902 0.481 10.024 1.00 95.69 83 GLU A N 1
ATOM 665 C CA . GLU A 1 83 ? -7.763 0.363 8.570 1.00 95.69 83 GLU A CA 1
ATOM 666 C C . GLU A 1 83 ? -9.058 -0.170 7.951 1.00 95.69 83 GLU A C 1
ATOM 668 O O . GLU A 1 83 ? -9.573 0.435 7.015 1.00 95.69 83 GLU A O 1
ATOM 673 N N . GLN A 1 84 ? -9.654 -1.215 8.530 1.00 95.50 84 GLN A N 1
ATOM 674 C CA . GLN A 1 84 ? -10.935 -1.751 8.065 1.00 95.50 84 GLN A CA 1
ATOM 675 C C . GLN A 1 84 ? -12.025 -0.669 8.026 1.00 95.50 84 GLN A C 1
ATOM 677 O O . GLN A 1 84 ? -12.645 -0.463 6.986 1.00 95.50 84 GLN A O 1
ATOM 682 N N . LEU A 1 85 ? -12.213 0.092 9.109 1.00 92.50 85 LEU A N 1
ATOM 683 C CA . LEU A 1 85 ? -13.202 1.176 9.162 1.00 92.50 85 LEU A CA 1
ATOM 684 C C . LEU A 1 85 ? -12.925 2.270 8.122 1.00 92.50 85 LEU A C 1
ATOM 686 O O . LEU A 1 85 ? -13.844 2.705 7.427 1.00 92.50 85 LEU A O 1
ATOM 690 N N . LEU A 1 86 ? -11.663 2.693 7.983 1.00 93.12 86 LEU A N 1
ATOM 691 C CA . LEU A 1 86 ? -11.274 3.695 6.988 1.00 93.12 86 LEU A CA 1
ATOM 692 C C . LEU A 1 86 ? -11.542 3.212 5.563 1.00 93.12 86 LEU A C 1
ATOM 694 O O . LEU A 1 86 ? -11.948 4.017 4.729 1.00 93.12 86 LEU A O 1
ATOM 698 N N . ARG A 1 87 ? -11.345 1.919 5.278 1.00 95.50 87 ARG A N 1
ATOM 699 C CA . ARG A 1 87 ? -11.562 1.347 3.945 1.00 95.50 87 ARG A CA 1
ATOM 700 C C . ARG A 1 87 ? -13.011 1.487 3.475 1.00 95.50 87 ARG A C 1
ATOM 702 O O . ARG A 1 87 ? -13.225 1.650 2.274 1.00 95.50 87 ARG A O 1
ATOM 709 N N . PHE A 1 88 ? -13.978 1.442 4.393 1.00 93.00 88 PHE A N 1
ATOM 710 C CA . PHE A 1 88 ? -15.408 1.609 4.097 1.00 93.00 88 PHE A CA 1
ATOM 711 C C . PHE A 1 88 ? -15.887 3.070 4.159 1.00 93.00 88 PHE A C 1
ATOM 713 O O . PHE A 1 88 ? -17.009 3.367 3.741 1.00 93.00 88 PHE A O 1
ATOM 720 N N . ASP A 1 89 ? -15.061 4.001 4.642 1.00 92.31 89 ASP A N 1
ATOM 721 C CA . ASP A 1 89 ? -15.396 5.424 4.671 1.00 92.31 89 ASP A CA 1
ATOM 722 C C . ASP A 1 89 ? -15.223 6.049 3.275 1.00 92.31 89 ASP A C 1
ATOM 724 O O . ASP A 1 89 ? -14.116 6.356 2.826 1.00 92.31 89 ASP A O 1
ATOM 728 N N . GLN A 1 90 ? -16.344 6.299 2.594 1.00 91.25 90 GLN A N 1
ATOM 729 C CA . GLN A 1 90 ? -16.384 6.909 1.256 1.00 91.25 90 GLN A CA 1
ATOM 730 C C . GLN A 1 90 ? -15.856 8.352 1.216 1.00 91.25 90 GLN A C 1
ATOM 732 O O . GLN A 1 90 ? -15.544 8.876 0.139 1.00 91.25 90 GLN A O 1
ATOM 737 N N . SER A 1 91 ? -15.759 9.018 2.372 1.00 90.69 91 SER A N 1
ATOM 738 C CA . SER A 1 91 ? -15.109 10.321 2.483 1.00 90.69 91 SER A CA 1
ATOM 739 C C . SER A 1 91 ? -13.584 10.208 2.483 1.00 90.69 91 SER A C 1
ATOM 741 O O . SER A 1 91 ? -12.924 11.206 2.194 1.00 90.69 91 SER A O 1
ATOM 743 N N . VAL A 1 92 ? -13.038 9.020 2.774 1.00 92.00 92 VAL A N 1
ATOM 744 C CA . VAL A 1 92 ? -11.602 8.703 2.814 1.00 92.00 92 VAL A CA 1
ATOM 745 C C . VAL A 1 92 ? -11.151 7.973 1.556 1.00 92.00 92 VAL A C 1
ATOM 747 O O . VAL A 1 92 ? -10.150 8.385 0.974 1.00 92.00 92 VAL A O 1
ATOM 750 N N . PHE A 1 93 ? -11.873 6.946 1.106 1.00 93.75 93 PHE A N 1
ATOM 751 C CA . PHE A 1 93 ? -11.530 6.162 -0.084 1.00 93.75 93 PHE A CA 1
ATOM 752 C C . PHE A 1 93 ? -12.358 6.555 -1.312 1.00 93.75 93 PHE A C 1
ATOM 754 O O . PHE A 1 93 ? -13.545 6.882 -1.227 1.00 93.75 93 PHE A O 1
ATOM 761 N N . ASP A 1 94 ? -11.704 6.533 -2.472 1.00 92.12 94 ASP A N 1
ATOM 762 C CA . ASP A 1 94 ? -12.337 6.628 -3.779 1.00 92.12 94 ASP A CA 1
ATOM 763 C C . ASP A 1 94 ? -12.454 5.229 -4.391 1.00 92.12 94 ASP A C 1
ATOM 765 O O . ASP A 1 94 ? -11.470 4.636 -4.831 1.00 92.12 94 ASP A O 1
ATOM 769 N N . ASP A 1 95 ? -13.676 4.705 -4.414 1.00 90.88 95 ASP A N 1
ATOM 770 C CA . ASP A 1 95 ? -14.045 3.460 -5.095 1.00 90.88 95 ASP A CA 1
ATOM 771 C C . ASP A 1 95 ? -14.717 3.718 -6.456 1.00 90.88 95 ASP A C 1
ATOM 773 O O . ASP A 1 95 ? -15.353 2.822 -7.018 1.00 90.88 95 ASP A O 1
ATOM 777 N N . GLY A 1 96 ? -14.588 4.940 -6.990 1.00 88.31 96 GLY A N 1
ATOM 778 C CA . GLY A 1 96 ? -15.041 5.296 -8.329 1.00 88.31 96 GLY A CA 1
ATOM 779 C C . GLY A 1 96 ? -14.423 4.409 -9.411 1.00 88.31 96 GLY A C 1
ATOM 780 O O . GLY A 1 96 ? -13.386 3.771 -9.210 1.00 88.31 96 GLY A O 1
ATOM 781 N N . LEU A 1 97 ? -15.082 4.352 -10.567 1.00 87.00 97 LEU A N 1
ATOM 782 C CA . LEU A 1 97 ? -14.567 3.617 -11.717 1.00 87.00 97 LEU A CA 1
ATOM 783 C C . LEU A 1 97 ? -13.324 4.313 -12.273 1.00 87.00 97 LEU A C 1
ATOM 785 O O . LEU A 1 97 ? -13.251 5.539 -12.305 1.00 87.00 97 LEU A O 1
ATOM 789 N N . ILE A 1 98 ? -12.362 3.518 -12.727 1.00 81.00 98 ILE A N 1
ATOM 790 C CA . ILE A 1 98 ? -11.225 4.014 -13.494 1.00 81.00 98 ILE A CA 1
ATOM 791 C C . ILE A 1 98 ? -11.729 4.369 -14.896 1.00 81.00 98 ILE A C 1
ATOM 793 O O . ILE A 1 98 ? -12.068 3.489 -15.694 1.00 81.00 98 ILE A O 1
ATOM 797 N N . GLU A 1 99 ? -11.787 5.663 -15.204 1.00 70.19 99 GLU A N 1
ATOM 798 C CA . GLU A 1 99 ? -12.180 6.157 -16.524 1.00 70.19 99 GLU A CA 1
ATOM 799 C C . GLU A 1 99 ? -10.955 6.228 -17.444 1.00 70.19 99 GLU A C 1
ATOM 801 O O . GLU A 1 99 ? -10.362 7.285 -17.658 1.00 70.19 99 GLU A O 1
ATOM 806 N N . ALA A 1 100 ? -10.597 5.080 -18.026 1.00 55.62 100 ALA A N 1
ATOM 807 C CA . ALA A 1 100 ? -9.398 4.881 -18.851 1.00 55.62 100 ALA A CA 1
ATOM 808 C C . ALA A 1 100 ? -9.303 5.732 -20.145 1.00 55.62 100 ALA A C 1
ATOM 810 O O . ALA A 1 100 ? -8.422 5.473 -20.957 1.00 55.62 100 ALA A O 1
ATOM 811 N N . GLY A 1 101 ? -10.213 6.687 -20.369 1.00 46.50 101 GLY A N 1
ATOM 812 C CA . GLY A 1 101 ? -10.183 7.626 -21.498 1.00 46.50 101 GLY A CA 1
ATOM 813 C C . GLY A 1 101 ? -10.523 9.077 -21.135 1.00 46.50 101 GLY A C 1
ATOM 814 O O . GLY A 1 101 ? -10.812 9.860 -22.035 1.00 46.50 101 GLY A O 1
ATOM 815 N N . ARG A 1 102 ? -10.568 9.431 -19.841 1.00 39.94 102 ARG A N 1
ATOM 816 C CA . ARG A 1 102 ? -10.861 10.800 -19.364 1.00 39.94 102 ARG A CA 1
ATOM 817 C C . ARG A 1 102 ? -10.033 11.251 -18.169 1.00 39.94 102 ARG A C 1
ATOM 819 O O . ARG A 1 102 ? -10.003 12.445 -17.891 1.00 39.94 102 ARG A O 1
ATOM 826 N N . GLU A 1 103 ? -9.383 10.340 -17.454 1.00 41.53 103 GLU A N 1
ATOM 827 C CA . GLU A 1 103 ? -8.468 10.750 -16.395 1.00 41.53 103 GLU A CA 1
ATOM 828 C C . GLU A 1 103 ? -7.224 11.376 -17.028 1.00 41.53 103 GLU A C 1
ATOM 830 O O . GLU A 1 103 ? -6.512 10.720 -17.784 1.00 41.53 103 GLU A O 1
ATOM 835 N N . GLU A 1 104 ? -6.964 12.644 -16.700 1.00 38.88 104 GLU A N 1
ATOM 836 C CA . GLU A 1 104 ? -5.871 13.524 -17.163 1.00 38.88 104 GLU A CA 1
ATOM 837 C C . GLU A 1 104 ? -4.442 12.965 -16.934 1.00 38.88 104 GLU A C 1
ATOM 839 O O . GLU A 1 104 ? -3.438 13.646 -17.131 1.00 38.88 104 GLU A O 1
ATOM 844 N N . HIS A 1 105 ? -4.327 11.702 -16.523 1.00 41.81 105 HIS A N 1
ATOM 845 C CA . HIS A 1 105 ? -3.098 10.982 -16.211 1.00 41.81 105 HIS A CA 1
ATOM 846 C C . HIS A 1 105 ? -2.581 10.118 -17.367 1.00 41.81 105 HIS A C 1
ATOM 848 O O . HIS A 1 105 ? -1.660 9.318 -17.175 1.00 41.81 105 HIS A O 1
ATOM 854 N N . GLU A 1 106 ? -3.096 10.319 -18.582 1.00 43.44 106 GLU A N 1
ATOM 855 C CA . GLU A 1 106 ? -2.399 9.936 -19.810 1.00 43.44 106 GLU A CA 1
ATOM 856 C C . GLU A 1 106 ? -1.160 10.816 -20.001 1.00 43.44 106 GLU A C 1
ATOM 858 O O . GLU A 1 106 ? -1.076 11.638 -20.914 1.00 43.44 106 GLU A O 1
ATOM 863 N N . VAL A 1 107 ? -0.143 10.658 -19.154 1.00 42.62 107 VAL A N 1
ATOM 864 C CA . VAL A 1 107 ? 1.145 11.229 -19.526 1.00 42.62 107 VAL A CA 1
ATOM 865 C C . VAL A 1 107 ? 1.673 10.368 -20.663 1.00 42.62 107 VAL A C 1
ATOM 867 O O . VAL A 1 107 ? 2.103 9.231 -20.445 1.00 42.62 107 VAL A O 1
ATOM 870 N N . CYS A 1 108 ? 1.629 10.905 -21.889 1.00 41.16 108 CYS A N 1
ATOM 871 C CA . CYS A 1 108 ? 2.386 10.350 -23.008 1.00 41.16 108 CYS A CA 1
ATOM 872 C C . CYS A 1 108 ? 3.784 10.046 -22.473 1.00 41.16 108 CYS A C 1
ATOM 874 O O . CYS A 1 108 ? 4.413 10.948 -21.905 1.00 41.16 108 CYS A O 1
ATOM 876 N N . PRO A 1 109 ? 4.310 8.830 -22.663 1.00 38.69 109 PRO A N 1
ATOM 877 C CA . PRO A 1 109 ? 5.664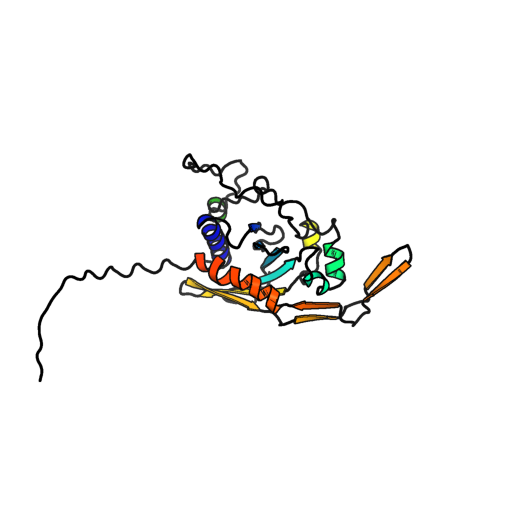 8.470 -22.232 1.00 38.69 109 PRO A CA 1
ATOM 878 C C . PRO A 1 109 ? 6.754 9.483 -22.667 1.00 38.69 109 PRO A C 1
ATOM 880 O O . PRO A 1 109 ? 7.800 9.639 -22.048 1.00 38.69 109 PRO A O 1
ATOM 883 N N . CYS A 1 110 ? 6.429 10.207 -23.730 1.00 39.16 110 CYS A N 1
ATOM 884 C CA . CYS A 1 110 ? 7.070 11.309 -24.433 1.00 39.16 110 CYS A CA 1
ATOM 885 C C . CYS A 1 110 ? 7.116 12.616 -23.614 1.00 39.16 110 CYS A C 1
ATOM 887 O O . CYS A 1 110 ? 8.144 13.285 -23.558 1.00 39.16 110 CYS A O 1
ATOM 889 N N . CYS A 1 111 ? 6.007 12.969 -22.960 1.00 38.88 111 CYS A N 1
ATOM 890 C CA . CYS A 1 111 ? 5.836 14.198 -22.184 1.00 38.88 111 CYS A CA 1
ATOM 891 C C . CYS A 1 111 ? 6.423 14.076 -20.769 1.00 38.88 111 CYS A C 1
ATOM 893 O O . CYS A 1 111 ? 6.923 15.067 -20.240 1.00 38.88 111 CYS A O 1
ATOM 895 N N . VAL A 1 112 ? 6.462 12.864 -20.187 1.00 42.59 112 VAL A N 1
ATOM 896 C CA . VAL A 1 112 ? 7.140 12.626 -18.894 1.00 42.59 112 VAL A CA 1
ATOM 897 C C . VAL A 1 112 ? 8.647 12.895 -19.004 1.00 42.59 112 VAL A C 1
ATOM 899 O O . VAL A 1 112 ? 9.229 13.512 -18.119 1.00 42.59 112 VAL A O 1
ATOM 902 N N . ALA A 1 113 ? 9.282 12.465 -20.099 1.00 36.31 113 ALA A N 1
ATOM 903 C CA . ALA A 1 113 ? 10.728 12.597 -20.297 1.00 36.31 113 ALA A CA 1
ATOM 904 C C . ALA A 1 113 ? 11.182 14.026 -20.660 1.00 36.31 113 ALA A C 1
ATOM 906 O O . ALA A 1 113 ? 12.360 14.348 -20.523 1.00 36.31 113 ALA A O 1
ATOM 907 N N . ALA A 1 114 ? 10.265 14.881 -21.125 1.00 36.72 114 ALA A N 1
ATOM 908 C CA . ALA A 1 114 ? 10.567 16.220 -21.634 1.00 36.72 114 ALA A CA 1
ATOM 909 C C . ALA A 1 114 ? 10.199 17.365 -20.667 1.00 36.72 114 ALA A C 1
ATOM 911 O O . ALA A 1 114 ? 10.352 18.530 -21.030 1.00 36.72 114 ALA A O 1
ATOM 912 N N . GLY A 1 115 ? 9.690 17.066 -19.463 1.00 35.22 115 GLY A N 1
ATOM 913 C CA . GLY A 1 115 ? 9.363 18.074 -18.441 1.00 35.22 115 GLY A CA 1
ATOM 914 C C . GLY A 1 115 ? 8.317 19.117 -18.863 1.00 35.22 115 GLY A C 1
ATOM 915 O O . GLY A 1 115 ? 8.296 20.215 -18.314 1.00 35.22 115 GLY A O 1
ATOM 916 N N . SER A 1 116 ? 7.476 18.815 -19.855 1.00 36.88 116 SER A N 1
ATOM 917 C CA . SER A 1 116 ? 6.554 19.778 -20.465 1.00 36.88 116 SER A CA 1
ATOM 918 C C . SER A 1 116 ? 5.133 19.597 -19.928 1.00 36.88 116 SER A C 1
ATOM 920 O O . SER A 1 116 ? 4.512 18.558 -20.139 1.00 36.88 116 SER A O 1
ATOM 922 N N . GLN A 1 117 ? 4.604 20.630 -19.268 1.00 37.31 117 GLN A N 1
ATOM 923 C CA . GLN A 1 117 ? 3.165 20.788 -19.055 1.00 37.31 117 GLN A CA 1
ATOM 924 C C . GLN A 1 117 ? 2.536 21.140 -20.404 1.00 37.31 117 GLN A C 1
ATOM 926 O O . GLN A 1 117 ? 2.716 22.252 -20.898 1.00 37.31 117 GLN A O 1
ATOM 931 N N . VAL A 1 118 ? 1.852 20.187 -21.031 1.00 38.41 118 VAL A N 1
ATOM 932 C CA . VAL A 1 118 ? 1.035 20.468 -22.213 1.00 38.41 118 VAL A CA 1
ATOM 933 C C . VAL A 1 118 ? -0.418 20.383 -21.775 1.00 38.41 118 VAL A C 1
ATOM 935 O O . VAL A 1 118 ? -0.975 19.296 -21.669 1.00 38.41 118 VAL A O 1
ATOM 938 N N . GLU A 1 119 ? -1.012 21.536 -21.476 1.00 32.31 119 GLU A N 1
ATOM 939 C CA . GLU A 1 119 ? -2.466 21.674 -21.451 1.00 32.31 119 GLU A CA 1
ATOM 940 C C . GLU A 1 119 ? -2.955 21.634 -22.904 1.00 32.31 119 GLU A C 1
ATOM 942 O O . GLU A 1 119 ? -2.693 22.550 -23.687 1.00 32.31 119 GLU A O 1
ATOM 947 N N . GLY A 1 120 ? -3.612 20.541 -23.291 1.00 37.56 120 GLY A N 1
ATOM 948 C CA . GLY A 1 120 ? -4.208 20.398 -24.616 1.00 37.56 120 GLY A CA 1
ATOM 949 C C . GLY A 1 120 ? -4.318 18.950 -25.082 1.00 37.56 120 GLY A C 1
ATOM 950 O O . GLY A 1 120 ? -3.395 18.156 -24.915 1.00 37.56 120 GLY A O 1
ATOM 951 N N . ASP A 1 121 ? -5.461 18.641 -25.694 1.00 38.56 121 ASP A N 1
ATOM 952 C CA . ASP A 1 121 ? -5.776 17.360 -26.324 1.00 38.56 121 ASP A CA 1
ATOM 953 C C . ASP A 1 121 ? -4.732 17.033 -27.410 1.00 38.56 121 ASP A C 1
ATOM 955 O O . ASP A 1 121 ? -4.689 17.659 -28.472 1.00 38.56 121 ASP A O 1
ATOM 959 N N . GLY A 1 122 ? -3.882 16.042 -27.147 1.00 40.88 122 GLY A N 1
ATOM 960 C CA . GLY A 1 122 ? -3.000 15.447 -28.147 1.00 40.88 122 GLY A CA 1
ATOM 961 C C . GLY A 1 122 ? -1.561 15.961 -28.135 1.00 40.88 122 GLY A C 1
ATOM 962 O O . GLY A 1 122 ? -1.222 17.056 -28.581 1.00 40.88 122 GLY A O 1
ATOM 963 N N . CYS A 1 123 ? -0.656 15.075 -27.736 1.00 37.09 123 CYS A N 1
ATOM 964 C CA . CYS A 1 123 ? 0.760 15.199 -28.014 1.00 37.09 123 CYS A CA 1
ATOM 965 C C . CYS A 1 123 ? 0.948 15.047 -29.545 1.00 37.09 123 CYS A C 1
ATOM 967 O O . CYS A 1 123 ? 0.759 13.968 -30.094 1.00 37.09 123 CYS A O 1
ATOM 969 N N . GLY A 1 124 ? 1.228 16.144 -30.264 1.00 33.03 124 GLY A N 1
ATOM 970 C CA . GLY A 1 124 ? 1.177 16.274 -31.738 1.00 33.03 124 GLY A CA 1
ATOM 971 C C . GLY A 1 124 ? 2.172 15.428 -32.550 1.00 33.03 124 GLY A C 1
ATOM 972 O O . GLY A 1 124 ? 2.935 15.946 -33.361 1.00 33.03 124 GLY A O 1
ATOM 973 N N . HIS A 1 125 ? 2.197 14.122 -32.322 1.00 40.84 125 HIS A N 1
ATOM 974 C CA . HIS A 1 125 ? 2.970 13.135 -33.055 1.00 40.84 125 HIS A CA 1
ATOM 975 C C . HIS A 1 125 ? 2.047 12.612 -34.155 1.00 40.84 125 HIS A C 1
ATOM 977 O O . HIS A 1 125 ? 0.867 12.375 -33.888 1.00 40.84 125 HIS A O 1
ATOM 983 N N . PRO A 1 126 ? 2.533 12.400 -35.386 1.00 32.94 126 PRO A N 1
ATOM 984 C CA . PRO A 1 126 ? 1.722 11.786 -36.422 1.00 32.94 126 PRO A CA 1
ATOM 985 C C . PRO A 1 126 ? 1.330 10.373 -35.973 1.00 32.94 126 PRO A C 1
ATOM 987 O O . PRO A 1 126 ? 2.132 9.445 -36.045 1.00 32.94 126 PRO A O 1
ATOM 990 N N . HIS A 1 127 ? 0.095 10.210 -35.494 1.00 36.16 127 HIS A N 1
ATOM 991 C CA . HIS A 1 127 ? -0.498 8.900 -35.267 1.00 36.16 127 HIS A CA 1
ATOM 992 C C . HIS A 1 127 ? -0.463 8.141 -36.600 1.00 36.16 127 HIS A C 1
ATOM 994 O O . HIS A 1 127 ? -1.069 8.609 -37.574 1.00 36.16 127 HIS A O 1
ATOM 1000 N N . PRO A 1 128 ? 0.219 6.984 -36.695 1.00 32.69 128 PRO A N 1
ATOM 1001 C CA . PRO A 1 128 ? 0.063 6.121 -37.849 1.00 32.69 128 PRO A CA 1
ATOM 1002 C C . PRO A 1 128 ? -1.414 5.734 -37.894 1.00 32.69 128 PRO A C 1
ATOM 1004 O O . PRO A 1 128 ? -1.942 5.113 -36.969 1.00 32.69 128 PRO A O 1
ATOM 1007 N N . ARG A 1 129 ? -2.095 6.205 -38.941 1.00 29.91 129 ARG A N 1
ATOM 1008 C CA . ARG A 1 129 ? -3.505 5.938 -39.225 1.00 29.91 129 ARG A CA 1
ATOM 1009 C C . ARG A 1 129 ? -3.781 4.446 -39.026 1.00 29.91 129 ARG A C 1
ATOM 1011 O O . ARG A 1 129 ? -3.259 3.638 -39.786 1.00 29.91 129 ARG A O 1
ATOM 1018 N N . GLY A 1 130 ? -4.601 4.097 -38.034 1.00 28.34 130 GLY A N 1
ATOM 1019 C CA . GLY A 1 130 ? -5.129 2.735 -37.908 1.00 28.34 130 GLY A CA 1
ATOM 1020 C C . GLY A 1 130 ? -5.179 2.112 -36.515 1.00 28.34 130 GLY A C 1
ATOM 1021 O O . GLY A 1 130 ? -5.768 1.046 -36.393 1.00 28.34 130 GLY A O 1
ATOM 1022 N N . HIS A 1 131 ? -4.660 2.736 -35.455 1.00 31.83 131 HIS A N 1
ATOM 1023 C CA . HIS A 1 131 ? -4.922 2.247 -34.097 1.00 31.83 131 HIS A CA 1
ATOM 1024 C C . HIS A 1 131 ? -6.174 2.906 -33.518 1.00 31.83 131 HIS A C 1
ATOM 1026 O O . HIS A 1 131 ? -6.109 3.717 -32.599 1.00 31.83 131 HIS A O 1
ATOM 1032 N N . HIS A 1 132 ? -7.343 2.495 -34.023 1.00 34.38 132 HIS A N 1
ATOM 1033 C CA . HIS A 1 132 ? -8.473 2.355 -33.111 1.00 34.38 132 HIS A CA 1
ATOM 1034 C C . HIS A 1 132 ? -7.963 1.453 -31.998 1.00 34.38 132 HIS A C 1
ATOM 1036 O O . HIS A 1 132 ? -7.606 0.301 -32.250 1.00 34.38 132 HIS A O 1
ATOM 1042 N N . GLY A 1 133 ? -7.788 2.030 -30.810 1.00 33.56 133 GLY A N 1
ATOM 1043 C CA . GLY A 1 133 ? -7.354 1.293 -29.648 1.00 33.56 133 GLY A CA 1
ATOM 1044 C C . GLY A 1 133 ? -8.262 0.085 -29.515 1.00 33.56 133 GLY A C 1
ATOM 1045 O O . GLY A 1 133 ? -9.419 0.209 -29.121 1.00 33.56 133 GLY A O 1
ATOM 1046 N N . HIS A 1 134 ? -7.729 -1.096 -29.823 1.00 29.75 134 HIS A N 1
ATOM 1047 C CA . HIS A 1 134 ? -8.205 -2.337 -29.243 1.00 29.75 134 HIS A CA 1
ATOM 1048 C C . HIS A 1 134 ? -7.848 -2.273 -27.753 1.00 29.75 134 HIS A C 1
ATOM 1050 O O . HIS A 1 134 ? -6.983 -2.985 -27.249 1.00 29.75 134 HIS A O 1
ATOM 1056 N N . HIS A 1 135 ? -8.490 -1.338 -27.048 1.00 38.28 135 HIS A N 1
ATOM 1057 C CA . HIS A 1 135 ? -8.811 -1.515 -25.654 1.00 38.28 135 HIS A CA 1
ATOM 1058 C C . HIS A 1 135 ? -9.564 -2.841 -25.633 1.00 38.28 135 HIS A C 1
ATOM 1060 O O . HIS A 1 135 ? -10.512 -3.034 -26.401 1.00 38.28 135 HIS A O 1
ATOM 1066 N N . GLY A 1 136 ? -9.072 -3.795 -24.841 1.00 32.16 136 GLY A N 1
ATOM 1067 C CA . GLY A 1 136 ? -9.842 -4.997 -24.556 1.00 32.16 136 GLY A CA 1
ATOM 1068 C C . GLY A 1 136 ? -11.278 -4.597 -24.197 1.00 32.16 136 GLY A C 1
ATOM 1069 O O . GLY A 1 136 ? -11.483 -3.475 -23.718 1.00 32.16 136 GLY A O 1
ATOM 1070 N N . PRO A 1 137 ? -12.263 -5.468 -24.481 1.00 29.53 137 PRO A N 1
ATOM 1071 C CA . PRO A 1 137 ? -13.668 -5.161 -24.231 1.00 29.53 137 PRO A CA 1
ATOM 1072 C C . PRO A 1 137 ? -13.775 -4.608 -22.819 1.00 29.53 137 PRO A C 1
ATOM 1074 O O . PRO A 1 137 ? -13.136 -5.182 -21.939 1.00 29.53 137 PRO A O 1
ATOM 1077 N N . ALA A 1 138 ? -14.481 -3.481 -22.666 1.00 37.72 138 ALA A N 1
ATOM 1078 C CA . ALA A 1 138 ? -14.702 -2.782 -21.406 1.00 37.72 138 ALA A CA 1
ATOM 1079 C C . ALA A 1 138 ? -14.754 -3.793 -20.258 1.00 37.72 138 ALA A C 1
ATOM 1081 O O . ALA A 1 138 ? -15.758 -4.476 -20.070 1.00 37.72 138 ALA A O 1
ATOM 1082 N N . SER A 1 139 ? -13.622 -3.975 -19.577 1.00 42.16 139 SER A N 1
ATOM 1083 C CA . SER A 1 139 ? -13.562 -4.841 -18.416 1.00 42.16 139 SER A CA 1
ATOM 1084 C C . SER A 1 139 ? -14.449 -4.155 -17.401 1.00 42.16 139 SER A C 1
ATOM 1086 O O . SER A 1 139 ? -14.206 -2.972 -17.144 1.00 42.16 139 SER A O 1
ATOM 1088 N N . ASP A 1 140 ? -15.480 -4.853 -16.921 1.00 50.41 140 ASP A N 1
ATOM 1089 C CA . ASP A 1 140 ? -16.361 -4.431 -15.831 1.00 50.41 140 ASP A CA 1
ATOM 1090 C C . ASP A 1 140 ? -15.648 -3.423 -14.937 1.00 50.41 140 ASP A C 1
ATOM 1092 O O . ASP A 1 140 ? -14.613 -3.750 -14.353 1.00 50.41 140 ASP A O 1
ATOM 1096 N N . GLY A 1 141 ? -16.127 -2.174 -14.965 1.00 66.75 141 GLY A N 1
ATOM 1097 C CA . GLY A 1 141 ? -15.356 -1.000 -14.567 1.00 66.75 141 GLY A CA 1
ATOM 1098 C C . GLY A 1 141 ? -14.525 -1.255 -13.311 1.00 66.75 141 GLY A C 1
ATOM 1099 O O . GLY A 1 141 ? -15.064 -1.457 -12.220 1.00 66.75 141 GLY A O 1
ATOM 1100 N N . ARG A 1 142 ? -13.198 -1.276 -13.470 1.00 83.88 142 ARG A N 1
ATOM 1101 C CA . ARG A 1 142 ? -12.285 -1.492 -12.352 1.00 83.88 142 ARG A CA 1
ATOM 1102 C C . ARG A 1 142 ? -12.433 -0.327 -11.381 1.00 83.88 142 ARG A C 1
ATOM 1104 O O . ARG A 1 142 ? -12.336 0.828 -11.788 1.00 83.88 142 ARG A O 1
ATOM 1111 N N . ARG A 1 143 ? -12.673 -0.623 -10.104 1.00 89.12 143 ARG A N 1
ATOM 1112 C CA . ARG A 1 143 ? -12.730 0.401 -9.055 1.00 89.12 143 ARG A CA 1
ATOM 1113 C C . ARG A 1 143 ? -11.328 0.850 -8.672 1.00 89.12 143 ARG A C 1
ATOM 1115 O O . ARG A 1 143 ? -10.403 0.035 -8.615 1.00 89.12 143 ARG A O 1
ATOM 1122 N N . LYS A 1 144 ? -11.206 2.139 -8.365 1.00 91.06 144 LYS A N 1
ATOM 1123 C CA . LYS A 1 144 ? -9.973 2.768 -7.900 1.00 91.06 144 LYS A CA 1
ATOM 1124 C C . LYS A 1 144 ? -9.490 2.155 -6.596 1.00 91.06 144 LYS A C 1
ATOM 1126 O O . LYS A 1 144 ? -8.387 1.647 -6.590 1.00 91.06 144 LYS A O 1
ATOM 1131 N N . GLY A 1 145 ? -10.285 2.155 -5.528 1.00 92.69 145 GLY A N 1
ATOM 1132 C CA . GLY A 1 145 ? -9.901 1.554 -4.247 1.00 92.69 145 GLY A CA 1
ATOM 1133 C C . GLY A 1 145 ? -8.696 2.221 -3.576 1.00 92.69 145 GLY A C 1
ATOM 1134 O O . GLY A 1 145 ? -7.970 1.559 -2.838 1.00 92.69 145 GLY A O 1
ATOM 1135 N N . ILE A 1 146 ? -8.468 3.512 -3.834 1.0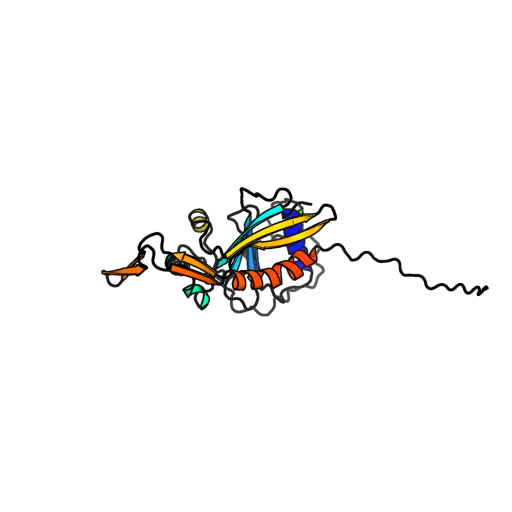0 93.12 146 ILE A N 1
ATOM 1136 C CA . ILE A 1 146 ? -7.339 4.284 -3.289 1.00 93.12 146 ILE A CA 1
ATOM 1137 C C . ILE A 1 146 ? -7.836 5.402 -2.366 1.00 93.12 146 ILE A C 1
ATOM 1139 O O . ILE A 1 146 ? -8.964 5.874 -2.529 1.00 93.12 146 ILE A O 1
ATOM 1143 N N . PRO A 1 147 ? -7.016 5.885 -1.419 1.00 92.38 147 PRO A N 1
ATOM 1144 C CA . PRO A 1 147 ? -7.361 7.064 -0.635 1.00 92.38 147 PRO A CA 1
ATOM 1145 C C . PRO A 1 147 ? -7.560 8.306 -1.513 1.00 92.38 147 PRO A C 1
ATOM 1147 O O . PRO A 1 147 ? -6.780 8.571 -2.431 1.00 92.38 147 PRO A O 1
ATOM 1150 N N . ARG A 1 148 ? -8.559 9.127 -1.183 1.00 90.12 148 ARG A N 1
ATOM 1151 C CA . ARG A 1 148 ? -8.753 10.459 -1.771 1.00 90.12 148 ARG A CA 1
ATOM 1152 C C . ARG A 1 148 ? -7.571 11.357 -1.418 1.00 90.12 148 ARG A C 1
ATOM 1154 O O . ARG A 1 148 ? -7.140 11.382 -0.264 1.00 90.12 148 ARG A O 1
ATOM 1161 N N . LEU A 1 149 ? -7.110 12.164 -2.375 1.00 83.94 149 LEU A N 1
ATOM 1162 C CA . LEU A 1 149 ? -5.887 12.969 -2.257 1.00 83.94 149 LEU A CA 1
ATOM 1163 C C . LEU A 1 149 ? -5.778 13.757 -0.942 1.00 83.94 149 LEU A C 1
ATOM 1165 O O . LEU A 1 149 ? -4.825 13.580 -0.186 1.00 83.94 149 LEU A O 1
ATOM 1169 N N . LEU A 1 150 ? -6.771 14.598 -0.634 1.00 82.62 150 LEU A N 1
ATOM 1170 C CA . LEU A 1 150 ? -6.729 15.447 0.564 1.00 82.62 150 LEU A CA 1
ATOM 1171 C C . LEU A 1 150 ? -6.726 14.637 1.864 1.00 82.62 150 LEU A C 1
ATOM 1173 O O . LEU A 1 150 ? -6.122 15.047 2.851 1.00 82.62 150 LEU A O 1
ATOM 1177 N N . LYS A 1 151 ? -7.392 13.481 1.873 1.00 85.25 151 LYS A N 1
ATOM 1178 C CA . LYS A 1 151 ? -7.432 12.604 3.044 1.00 85.25 151 LYS A CA 1
ATOM 1179 C C . LYS A 1 151 ? -6.125 11.861 3.218 1.00 85.25 151 LYS A C 1
ATOM 1181 O O . LYS A 1 151 ? -5.663 11.735 4.344 1.00 85.25 151 LYS A O 1
ATOM 1186 N N . LYS A 1 152 ? -5.489 11.468 2.118 1.00 82.38 152 LYS A N 1
ATOM 1187 C CA . LYS A 1 152 ? -4.190 10.806 2.130 1.00 82.38 152 LYS A CA 1
ATOM 1188 C C . LYS A 1 152 ? -3.111 11.624 2.839 1.00 82.38 152 LYS A C 1
ATOM 1190 O O . LYS A 1 152 ? -2.371 11.063 3.635 1.00 82.38 152 LYS A O 1
ATOM 1195 N N . PHE A 1 153 ? -3.071 12.942 2.634 1.00 80.06 153 PHE A N 1
ATOM 1196 C CA . PHE A 1 153 ? -2.136 13.819 3.356 1.00 80.06 153 PHE A CA 1
ATOM 1197 C C . PHE A 1 153 ? -2.366 13.856 4.874 1.00 80.06 153 PHE A C 1
ATOM 1199 O O . PHE A 1 153 ? -1.435 14.134 5.624 1.00 80.06 153 PHE A O 1
ATOM 1206 N N . ALA A 1 154 ? -3.590 13.581 5.329 1.00 80.56 154 ALA A N 1
ATOM 1207 C CA . ALA A 1 154 ? -3.948 13.536 6.745 1.00 80.56 154 ALA A CA 1
ATOM 1208 C C . ALA A 1 154 ? -3.850 12.124 7.353 1.00 80.56 154 ALA A C 1
ATOM 1210 O O . ALA A 1 154 ? -3.978 11.972 8.568 1.00 80.56 154 ALA A O 1
ATOM 1211 N N . MET A 1 155 ? -3.655 11.089 6.533 1.00 81.94 155 MET A N 1
ATOM 1212 C CA . MET A 1 155 ? -3.535 9.711 7.000 1.00 81.94 155 MET A CA 1
ATOM 1213 C C . MET A 1 155 ? -2.157 9.457 7.611 1.00 81.94 155 MET A C 1
ATOM 1215 O O . MET A 1 155 ? -1.139 9.971 7.147 1.00 81.94 155 MET A O 1
ATOM 1219 N N . ASN A 1 156 ? -2.115 8.600 8.633 1.00 83.75 156 ASN A N 1
ATOM 1220 C CA . ASN A 1 156 ? -0.854 8.063 9.127 1.00 83.75 156 ASN A CA 1
ATOM 1221 C C . ASN A 1 156 ? -0.159 7.284 7.989 1.00 83.75 156 ASN A C 1
ATOM 1223 O O . ASN A 1 156 ? -0.759 6.392 7.386 1.00 83.75 156 ASN A O 1
ATOM 1227 N N . LYS A 1 157 ? 1.109 7.623 7.706 1.00 82.44 157 LYS A N 1
ATOM 1228 C CA . LYS A 1 157 ? 1.920 7.030 6.627 1.00 82.44 157 LYS A CA 1
ATOM 1229 C C . LYS A 1 157 ? 2.140 5.516 6.793 1.00 82.44 157 LYS A C 1
ATOM 1231 O O . LYS A 1 157 ? 2.472 4.865 5.802 1.00 82.44 157 LYS A O 1
ATOM 1236 N N . GLU A 1 158 ? 1.957 4.967 7.994 1.00 88.00 158 GLU A N 1
ATOM 1237 C CA . GLU A 1 158 ? 2.094 3.534 8.302 1.00 88.00 158 GLU A CA 1
ATOM 1238 C C . GLU A 1 158 ? 0.815 2.721 8.044 1.00 88.00 158 GLU A C 1
ATOM 1240 O O . GLU A 1 158 ? 0.874 1.488 7.968 1.00 88.00 158 GLU A O 1
ATOM 1245 N N . LEU A 1 159 ? -0.329 3.390 7.843 1.00 92.00 159 LEU A N 1
ATOM 1246 C CA . LEU A 1 159 ? -1.552 2.706 7.433 1.00 92.00 159 LEU A CA 1
ATOM 1247 C C . LEU A 1 159 ? -1.332 2.039 6.078 1.00 92.00 159 LEU A C 1
ATOM 1249 O O . LEU A 1 159 ? -0.754 2.617 5.153 1.00 92.00 159 LEU A O 1
ATOM 1253 N N . TYR A 1 160 ? -1.820 0.814 5.977 1.00 96.62 160 TYR A N 1
ATOM 1254 C CA . TYR A 1 160 ? -1.748 -0.078 4.832 1.00 96.62 160 TYR A CA 1
ATOM 1255 C C . TYR A 1 160 ? -0.336 -0.485 4.407 1.00 96.62 160 TYR A C 1
ATOM 1257 O O . TYR A 1 160 ? -0.167 -1.146 3.380 1.00 96.62 160 TYR A O 1
ATOM 1265 N N . LEU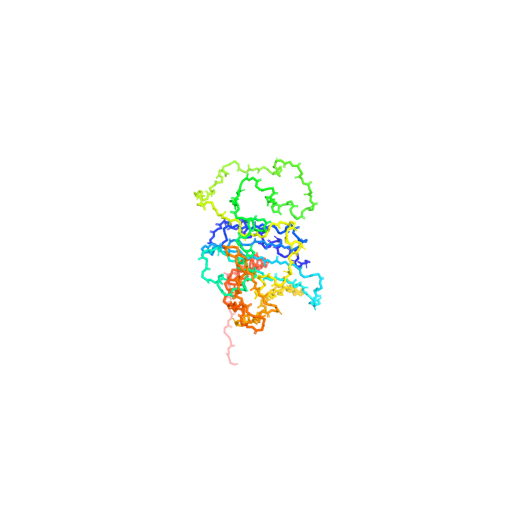 A 1 161 ? 0.687 -0.126 5.186 1.00 96.94 161 LEU A N 1
ATOM 1266 C CA . LEU A 1 161 ? 2.076 -0.438 4.879 1.00 96.94 161 LEU A CA 1
ATOM 1267 C C . LEU A 1 161 ? 2.320 -1.946 4.956 1.00 96.94 161 LEU A C 1
ATOM 1269 O O . LEU A 1 161 ? 2.054 -2.562 5.983 1.00 96.94 161 LEU A O 1
ATOM 1273 N N . ILE A 1 162 ? 2.862 -2.526 3.888 1.00 98.00 162 ILE A N 1
ATOM 1274 C CA . ILE A 1 162 ? 3.230 -3.946 3.831 1.00 98.00 162 ILE A CA 1
ATOM 1275 C C . ILE A 1 162 ? 4.743 -4.166 3.763 1.00 98.00 162 ILE A C 1
ATOM 1277 O O . ILE A 1 162 ? 5.210 -5.287 3.949 1.00 98.00 162 ILE A O 1
ATOM 1281 N N . GLY A 1 163 ? 5.528 -3.113 3.530 1.00 96.56 163 GLY A N 1
ATOM 1282 C CA . GLY A 1 163 ? 6.982 -3.203 3.524 1.00 96.56 163 GLY A CA 1
ATOM 1283 C C . GLY A 1 163 ? 7.675 -1.944 3.021 1.00 96.56 163 GLY A C 1
ATOM 1284 O O . GLY A 1 163 ? 7.054 -0.923 2.729 1.00 96.56 163 GLY A O 1
ATOM 1285 N N . THR A 1 164 ? 8.998 -2.023 2.930 1.00 95.56 164 THR A N 1
ATOM 1286 C CA . THR A 1 164 ? 9.850 -0.995 2.325 1.00 95.56 164 THR A CA 1
ATOM 1287 C C . THR A 1 164 ? 10.521 -1.564 1.090 1.00 95.56 164 THR A C 1
ATOM 1289 O O . THR A 1 164 ? 11.229 -2.561 1.189 1.00 95.56 164 THR A O 1
ATOM 1292 N N . LEU A 1 165 ? 10.352 -0.908 -0.050 1.00 94.88 165 LEU A N 1
ATOM 1293 C CA . LEU A 1 165 ? 11.077 -1.224 -1.273 1.00 94.88 165 LEU A CA 1
ATOM 1294 C C . LEU A 1 165 ? 12.333 -0.355 -1.357 1.00 94.88 165 LEU A C 1
ATOM 1296 O O . LEU A 1 165 ? 12.254 0.869 -1.315 1.00 94.88 165 LEU A O 1
ATOM 1300 N N . CYS A 1 166 ? 13.485 -0.988 -1.508 1.00 93.00 166 CYS A N 1
ATOM 1301 C CA . CYS A 1 166 ? 14.761 -0.350 -1.791 1.00 93.00 166 CYS A CA 1
ATOM 1302 C C . CYS A 1 166 ? 15.104 -0.597 -3.259 1.00 93.00 166 CYS A C 1
ATOM 1304 O O . CYS A 1 166 ? 15.229 -1.750 -3.668 1.00 93.00 166 CYS A O 1
ATOM 1306 N N . VAL A 1 167 ? 15.280 0.468 -4.042 1.00 90.62 167 VAL A N 1
ATOM 1307 C CA . VAL A 1 167 ? 15.764 0.382 -5.428 1.00 90.62 167 VAL A CA 1
ATOM 1308 C C . VAL A 1 167 ? 17.132 1.045 -5.509 1.00 90.62 167 VAL A C 1
ATOM 1310 O O . VAL A 1 167 ? 17.272 2.213 -5.140 1.00 90.62 167 VAL A O 1
ATOM 1313 N N . SER A 1 168 ? 18.133 0.314 -5.990 1.00 88.00 168 SER A N 1
ATOM 1314 C CA . SER A 1 168 ? 19.498 0.807 -6.177 1.00 88.00 168 SER A CA 1
ATOM 1315 C C . SER A 1 168 ? 19.940 0.702 -7.633 1.00 88.00 168 SER A C 1
ATOM 1317 O O . SER A 1 168 ? 19.552 -0.212 -8.368 1.00 88.00 168 SER A O 1
ATOM 1319 N N . LEU A 1 169 ? 20.757 1.669 -8.042 1.00 85.31 169 LEU A N 1
ATOM 1320 C CA . LEU A 1 169 ? 21.411 1.713 -9.345 1.00 85.31 169 LEU A CA 1
ATOM 1321 C C . LEU A 1 169 ? 22.898 1.489 -9.127 1.00 85.31 169 LEU A C 1
ATOM 1323 O O . LEU A 1 169 ? 23.540 2.231 -8.388 1.00 85.31 169 LEU A O 1
ATOM 1327 N N . ARG A 1 170 ? 23.441 0.458 -9.766 1.00 82.38 170 ARG A N 1
ATOM 1328 C CA . ARG A 1 170 ? 24.867 0.164 -9.708 1.00 82.38 170 ARG A CA 1
ATOM 1329 C C . ARG A 1 170 ? 25.627 0.983 -10.759 1.00 82.38 170 ARG A C 1
ATOM 1331 O O . ARG A 1 170 ? 25.046 1.353 -11.784 1.00 82.38 170 ARG A O 1
ATOM 1338 N N . PRO A 1 171 ? 26.937 1.222 -10.560 1.00 77.88 171 PRO A N 1
ATOM 1339 C CA . PRO A 1 171 ? 27.767 1.944 -11.529 1.00 77.88 171 PRO A CA 1
ATOM 1340 C C . PRO A 1 171 ? 27.815 1.313 -12.929 1.00 77.88 171 PRO A C 1
ATOM 1342 O O . PRO A 1 171 ? 28.027 2.019 -13.909 1.00 77.88 171 PRO A O 1
ATOM 1345 N N . ASP A 1 172 ? 27.595 -0.001 -13.034 1.00 80.25 172 ASP A N 1
ATOM 1346 C CA . ASP A 1 172 ? 27.545 -0.748 -14.300 1.00 80.25 172 ASP A CA 1
ATOM 1347 C C . ASP A 1 172 ? 26.216 -0.584 -15.066 1.00 80.25 172 ASP A C 1
ATOM 1349 O O . ASP A 1 172 ? 26.016 -1.203 -16.111 1.00 80.25 172 ASP A O 1
ATOM 1353 N N . GLY A 1 173 ? 25.291 0.233 -14.551 1.00 74.81 173 GLY A N 1
ATOM 1354 C CA . GLY A 1 173 ? 23.966 0.451 -15.128 1.00 74.81 173 GLY A CA 1
ATOM 1355 C C . GLY A 1 173 ? 22.948 -0.641 -14.792 1.00 74.81 173 GLY A C 1
ATOM 1356 O O . GLY A 1 173 ? 21.785 -0.522 -15.182 1.00 74.81 173 GLY A O 1
ATOM 1357 N N . SER A 1 174 ? 23.332 -1.686 -14.051 1.00 82.88 174 SER A N 1
ATOM 1358 C CA . SER A 1 174 ? 22.375 -2.651 -13.516 1.00 82.88 174 SER A CA 1
ATOM 1359 C C . SER A 1 174 ? 21.572 -2.039 -12.367 1.00 82.88 174 SER A C 1
ATOM 1361 O O . SER A 1 174 ? 22.057 -1.195 -11.613 1.00 82.88 174 SER A O 1
ATOM 1363 N N . CYS A 1 175 ? 20.323 -2.472 -12.216 1.00 85.31 175 CYS A N 1
ATOM 1364 C CA . CYS A 1 175 ? 19.494 -2.101 -11.077 1.00 85.31 175 CYS A CA 1
ATOM 1365 C C . CYS A 1 175 ? 19.201 -3.318 -10.202 1.00 85.31 175 CYS A C 1
ATOM 1367 O O . CYS A 1 175 ? 19.160 -4.460 -10.674 1.00 85.31 175 CYS A O 1
ATOM 1369 N N . ALA A 1 176 ? 18.997 -3.064 -8.916 1.00 86.88 176 ALA A N 1
ATOM 1370 C CA . ALA A 1 176 ? 18.501 -4.045 -7.968 1.00 86.88 176 ALA A CA 1
ATOM 1371 C C . ALA A 1 176 ? 17.304 -3.464 -7.217 1.00 86.88 176 ALA A C 1
ATOM 1373 O O . ALA A 1 176 ? 17.246 -2.265 -6.943 1.00 86.88 176 ALA A O 1
ATOM 1374 N N . ALA A 1 177 ? 16.351 -4.329 -6.892 1.00 91.38 177 ALA A N 1
ATOM 1375 C CA . ALA A 1 177 ? 15.204 -3.992 -6.073 1.00 91.38 177 ALA A CA 1
ATOM 1376 C C . ALA A 1 177 ? 15.012 -5.061 -5.001 1.00 91.38 177 ALA A C 1
ATOM 1378 O O . ALA A 1 177 ? 15.033 -6.256 -5.297 1.00 91.38 177 ALA A O 1
ATOM 1379 N N . GLU A 1 178 ? 14.827 -4.621 -3.765 1.00 93.25 178 GLU A N 1
ATOM 1380 C CA . GLU A 1 178 ? 14.619 -5.470 -2.598 1.00 93.25 178 GLU A CA 1
ATOM 1381 C C . GLU A 1 178 ? 13.420 -4.930 -1.822 1.00 93.25 178 GLU A C 1
ATOM 1383 O O . GLU A 1 178 ? 13.413 -3.761 -1.441 1.00 93.25 178 GLU A O 1
ATOM 1388 N N . LEU A 1 179 ? 12.412 -5.765 -1.568 1.00 95.94 179 LEU A N 1
ATOM 1389 C CA . LEU A 1 179 ? 11.299 -5.405 -0.695 1.00 95.94 179 LEU A CA 1
ATOM 1390 C C . LEU A 1 179 ? 11.496 -6.060 0.673 1.00 95.94 179 LEU A C 1
ATOM 1392 O O . LEU A 1 179 ? 11.424 -7.278 0.820 1.00 95.94 179 LEU A O 1
ATOM 1396 N N . ARG A 1 180 ? 11.739 -5.224 1.681 1.00 96.12 180 ARG A N 1
ATOM 1397 C CA . ARG A 1 180 ? 11.916 -5.603 3.082 1.00 96.12 180 ARG A CA 1
ATOM 1398 C C . ARG A 1 180 ? 10.577 -5.614 3.802 1.00 96.12 180 ARG A C 1
ATOM 1400 O O . ARG A 1 180 ? 9.901 -4.588 3.890 1.00 96.12 180 ARG A O 1
ATOM 1407 N N . THR A 1 181 ? 10.221 -6.768 4.351 1.00 97.38 181 THR A N 1
ATOM 1408 C CA . THR A 1 181 ? 8.990 -6.981 5.120 1.00 97.38 181 THR A CA 1
ATOM 1409 C C . THR A 1 181 ? 9.189 -8.079 6.171 1.00 97.38 181 THR A C 1
ATOM 1411 O O . THR A 1 181 ? 10.253 -8.696 6.247 1.00 97.38 181 THR A O 1
ATOM 1414 N N . LYS A 1 182 ? 8.171 -8.321 7.000 1.00 96.12 182 LYS A N 1
ATOM 1415 C CA . LYS A 1 182 ? 8.095 -9.454 7.932 1.00 96.12 182 LYS A CA 1
ATOM 1416 C C . LYS A 1 182 ? 7.162 -10.522 7.363 1.00 96.12 182 LYS A C 1
ATOM 1418 O O . LYS A 1 182 ? 6.282 -10.213 6.567 1.00 96.12 182 LYS A O 1
ATOM 1423 N N . GLY A 1 183 ? 7.308 -11.769 7.822 1.00 96.75 183 GLY A N 1
ATOM 1424 C CA . GLY A 1 183 ? 6.367 -12.845 7.479 1.00 96.75 183 GLY A CA 1
ATOM 1425 C C . GLY A 1 183 ? 4.922 -12.449 7.797 1.00 96.75 183 GLY A C 1
ATOM 1426 O O . GLY A 1 183 ? 4.063 -12.489 6.919 1.00 96.75 183 GLY A O 1
ATOM 1427 N N . ARG A 1 184 ? 4.701 -11.969 9.028 1.00 97.44 184 ARG A N 1
ATOM 1428 C CA . ARG A 1 184 ? 3.461 -11.320 9.467 1.00 97.44 184 ARG A CA 1
ATOM 1429 C C . ARG A 1 184 ? 3.755 -9.962 10.104 1.00 97.44 184 ARG A C 1
ATOM 1431 O O . ARG A 1 184 ? 4.742 -9.814 10.831 1.00 97.44 184 ARG A O 1
ATOM 1438 N N . LEU A 1 185 ? 2.919 -8.976 9.808 1.00 96.75 185 LEU A N 1
ATOM 1439 C CA . LEU A 1 185 ? 2.968 -7.619 10.347 1.00 96.75 185 LEU A CA 1
ATOM 1440 C C . LEU A 1 185 ? 1.941 -7.535 11.472 1.00 96.75 185 LEU A C 1
ATOM 1442 O O . LEU A 1 185 ? 0.788 -7.171 11.252 1.00 96.75 185 LEU A O 1
ATOM 1446 N N . MET A 1 186 ? 2.378 -7.966 12.654 1.00 96.75 186 MET A N 1
ATOM 1447 C CA . MET A 1 186 ? 1.550 -8.000 13.853 1.00 96.75 186 MET A CA 1
ATOM 1448 C C . MET A 1 186 ? 1.724 -6.723 14.663 1.00 96.75 186 MET A C 1
ATOM 1450 O O . MET A 1 186 ? 2.852 -6.391 15.043 1.00 96.75 186 MET A O 1
ATOM 1454 N N . GLU A 1 187 ? 0.619 -6.049 14.965 1.00 95.56 187 GLU A N 1
ATOM 1455 C CA . GLU A 1 187 ? 0.597 -4.845 15.797 1.00 95.56 187 GLU A CA 1
ATOM 1456 C C . GLU A 1 187 ? -0.588 -4.927 16.773 1.00 95.56 187 GLU A C 1
ATOM 1458 O O . GLU A 1 187 ? -1.713 -5.229 16.360 1.00 95.56 187 GLU A O 1
ATOM 1463 N N . PRO A 1 188 ? -0.362 -4.710 18.080 1.00 95.81 188 PRO A N 1
ATOM 1464 C CA . PRO A 1 188 ? -1.456 -4.591 19.030 1.00 95.81 188 PRO A CA 1
ATOM 1465 C C . PRO A 1 188 ? -2.132 -3.221 18.908 1.00 95.81 188 PRO A C 1
ATOM 1467 O O . PRO A 1 188 ? -1.492 -2.236 18.535 1.00 95.81 188 PRO A O 1
ATOM 1470 N N . ALA A 1 189 ? -3.398 -3.133 19.315 1.00 94.00 189 ALA A N 1
ATOM 1471 C CA . ALA A 1 189 ? -4.127 -1.871 19.348 1.00 94.00 189 ALA A CA 1
ATOM 1472 C C . ALA A 1 189 ? -3.421 -0.866 20.275 1.00 94.00 189 ALA A C 1
ATOM 1474 O O . ALA A 1 189 ? -3.260 -1.118 21.476 1.00 94.00 189 ALA A O 1
ATOM 1475 N N . ALA A 1 190 ? -3.023 0.290 19.738 1.00 90.38 190 ALA A N 1
ATOM 1476 C CA . ALA A 1 190 ? -2.383 1.344 20.528 1.00 90.38 190 ALA A CA 1
ATOM 1477 C C . ALA A 1 190 ? -3.331 1.923 21.596 1.00 90.38 190 ALA A C 1
ATOM 1479 O O . ALA A 1 190 ? -2.901 2.255 22.705 1.00 90.38 190 ALA A O 1
ATOM 1480 N N . ASP A 1 191 ? -4.623 1.978 21.275 1.00 91.75 191 ASP A N 1
ATOM 1481 C CA . ASP A 1 191 ? -5.714 2.415 22.138 1.00 91.75 191 ASP A CA 1
ATOM 1482 C C . ASP A 1 191 ? -6.957 1.552 21.906 1.00 91.75 191 ASP A C 1
ATOM 1484 O O . ASP A 1 191 ? -7.064 0.849 20.905 1.00 91.75 191 ASP A O 1
ATOM 1488 N N . THR A 1 192 ? -7.909 1.600 22.838 1.00 93.31 192 THR A N 1
ATOM 1489 C CA . THR A 1 192 ? -9.174 0.881 22.674 1.00 93.31 192 THR A CA 1
ATOM 1490 C C . THR A 1 192 ? -10.013 1.538 21.579 1.00 93.31 192 THR A C 1
ATOM 1492 O O . THR A 1 192 ? -10.306 2.736 21.661 1.00 93.31 192 THR A O 1
ATOM 1495 N N . ILE A 1 193 ? -10.446 0.750 20.595 1.00 91.75 193 ILE A N 1
ATOM 1496 C CA . ILE A 1 193 ? -11.260 1.213 19.467 1.00 91.75 193 ILE A CA 1
ATOM 1497 C C . ILE A 1 193 ? -12.731 0.929 19.761 1.00 91.75 193 ILE A C 1
ATOM 1499 O O . ILE A 1 193 ? -13.109 -0.174 20.160 1.00 91.75 193 ILE A O 1
ATOM 1503 N N . TRP A 1 194 ? -13.568 1.943 19.549 1.00 92.94 194 TRP A N 1
ATOM 1504 C CA . TRP A 1 194 ? -15.002 1.888 19.808 1.00 92.94 194 TRP A CA 1
ATOM 1505 C C . TRP A 1 194 ? -15.772 2.421 18.610 1.00 92.94 194 TRP A C 1
ATOM 1507 O O . TRP A 1 194 ? -15.320 3.358 17.952 1.00 92.94 194 TRP A O 1
ATOM 1517 N N . ILE A 1 195 ? -16.980 1.907 18.411 1.00 90.69 195 ILE A N 1
ATOM 1518 C CA . ILE A 1 195 ? -17.969 2.489 17.502 1.00 90.69 195 ILE A CA 1
ATOM 1519 C C . ILE A 1 195 ? -19.263 2.795 18.249 1.00 90.69 195 ILE A C 1
ATOM 1521 O O . ILE A 1 195 ? -19.502 2.297 19.353 1.00 90.69 195 ILE A O 1
ATOM 1525 N N . ILE A 1 196 ? -20.106 3.627 17.642 1.00 90.81 196 ILE A N 1
ATOM 1526 C CA . ILE A 1 196 ? -21.489 3.805 18.077 1.00 90.81 196 ILE A CA 1
ATOM 1527 C C . ILE A 1 196 ? -22.376 2.968 17.158 1.00 90.81 196 ILE A C 1
ATOM 1529 O O . ILE A 1 196 ? -22.472 3.258 15.969 1.00 90.81 196 ILE A O 1
ATOM 1533 N N . GLN A 1 197 ? -23.029 1.953 17.714 1.00 89.56 197 GLN A N 1
ATOM 1534 C CA . GLN A 1 197 ? -23.980 1.096 17.010 1.00 89.56 197 GLN A CA 1
ATOM 1535 C C . GLN A 1 197 ? -25.313 1.138 17.756 1.00 89.56 197 GLN A C 1
ATOM 1537 O O . GLN A 1 197 ? -25.353 0.939 18.970 1.00 89.56 197 GLN A O 1
ATOM 1542 N N . ASP A 1 198 ? -26.394 1.482 17.052 1.00 92.44 198 ASP A N 1
ATOM 1543 C CA . ASP A 1 198 ? -27.743 1.640 17.622 1.00 92.44 198 ASP A CA 1
ATOM 1544 C C . ASP A 1 198 ? -27.782 2.540 18.876 1.00 92.44 198 ASP A C 1
ATOM 1546 O O . ASP A 1 198 ? -28.441 2.254 19.878 1.00 92.44 198 ASP A O 1
ATOM 1550 N N . GLY A 1 199 ? -27.012 3.635 18.843 1.00 92.38 199 GLY A N 1
ATOM 1551 C CA . GLY A 1 199 ? -26.899 4.597 19.945 1.00 92.38 199 GLY A CA 1
ATOM 1552 C C . GLY A 1 199 ? -26.097 4.104 21.156 1.00 92.38 199 GLY A C 1
ATOM 1553 O O . GLY A 1 199 ? -26.009 4.815 22.157 1.00 92.38 199 GLY A O 1
ATOM 1554 N N . ARG A 1 200 ? -25.494 2.912 21.090 1.00 93.69 200 ARG A N 1
ATOM 1555 C CA . ARG A 1 200 ? -24.659 2.338 22.151 1.00 93.69 200 ARG A CA 1
ATOM 1556 C C . ARG A 1 200 ? -23.196 2.332 21.746 1.00 93.69 200 ARG A C 1
ATOM 1558 O O . ARG A 1 200 ? -22.857 2.092 20.592 1.00 93.69 200 ARG A O 1
ATOM 1565 N N . ARG A 1 201 ? -22.321 2.563 22.725 1.00 93.88 201 ARG A N 1
ATOM 1566 C CA . ARG A 1 201 ? -20.877 2.418 22.545 1.00 93.88 201 ARG A CA 1
ATOM 1567 C C . ARG A 1 201 ? -20.518 0.934 22.584 1.00 93.88 201 ARG A C 1
ATOM 1569 O O . ARG A 1 201 ? -20.736 0.288 23.606 1.00 93.88 201 ARG A O 1
ATOM 1576 N N . VAL A 1 202 ? -19.978 0.426 21.483 1.00 94.62 202 VAL A N 1
ATOM 1577 C CA . VAL A 1 202 ? -19.510 -0.956 21.332 1.00 94.62 202 VAL A CA 1
ATOM 1578 C C . VAL A 1 202 ? -17.990 -0.939 21.227 1.00 94.62 202 VAL A C 1
ATOM 1580 O O . VAL A 1 202 ? -17.428 -0.155 20.463 1.00 94.62 202 VAL A O 1
ATOM 1583 N N . GLU A 1 203 ? -17.328 -1.763 22.036 1.00 94.81 203 GLU A N 1
ATOM 1584 C CA . GLU A 1 203 ? -15.882 -1.988 21.961 1.00 94.81 203 GLU A CA 1
ATOM 1585 C C . GLU A 1 203 ? -15.585 -2.953 20.816 1.00 94.81 203 GLU A C 1
ATOM 1587 O O . GLU A 1 203 ? -16.206 -4.012 20.745 1.00 94.81 203 GLU A O 1
ATOM 1592 N N . LEU A 1 204 ? -14.657 -2.595 19.930 1.00 93.31 204 LEU A N 1
ATOM 1593 C CA . LEU A 1 204 ? -14.220 -3.477 18.847 1.00 93.31 204 LEU A CA 1
ATOM 1594 C C . LEU A 1 204 ? -12.911 -4.185 19.189 1.00 93.31 204 LEU A C 1
ATOM 1596 O O . LEU A 1 204 ? -12.787 -5.385 18.970 1.00 93.31 204 LEU A O 1
ATOM 1600 N N . VAL A 1 205 ? -11.949 -3.452 19.751 1.00 94.69 205 VAL A N 1
ATOM 1601 C CA . VAL A 1 205 ? -10.663 -4.010 20.179 1.00 94.69 205 VAL A CA 1
ATOM 1602 C C . VAL A 1 205 ? -10.152 -3.272 21.408 1.00 94.69 205 VAL A C 1
ATOM 1604 O O . VAL A 1 205 ? -10.222 -2.045 21.492 1.00 94.69 205 VAL A O 1
ATOM 1607 N N . GLN A 1 206 ? -9.646 -4.029 22.377 1.00 95.62 206 GLN A N 1
ATOM 1608 C CA . GLN A 1 206 ? -9.047 -3.487 23.592 1.00 95.62 206 GLN A CA 1
ATOM 1609 C C . GLN A 1 206 ? -7.623 -3.017 23.339 1.00 95.62 206 GLN A C 1
ATOM 1611 O O . GLN A 1 206 ? -6.868 -3.668 22.621 1.00 95.62 206 GLN A O 1
ATOM 1616 N N . LYS A 1 207 ? -7.221 -1.931 24.005 1.00 95.31 207 LYS A N 1
ATOM 1617 C CA . LYS A 1 207 ? -5.821 -1.505 24.044 1.00 95.31 207 LYS A CA 1
ATOM 1618 C C . LYS A 1 207 ? -4.903 -2.677 24.411 1.00 95.31 207 LYS A C 1
ATOM 1620 O O . LYS A 1 207 ? -5.100 -3.325 25.437 1.00 95.31 207 LYS A O 1
ATOM 1625 N N . GLY A 1 208 ? -3.879 -2.908 23.594 1.00 94.94 208 GLY A N 1
ATOM 1626 C CA . GLY A 1 208 ? -2.902 -3.980 23.773 1.00 94.94 208 GLY A CA 1
ATOM 1627 C C . GLY A 1 208 ? -3.334 -5.351 23.242 1.00 94.94 208 GLY A C 1
ATOM 1628 O O . GLY A 1 208 ? -2.488 -6.241 23.161 1.00 94.94 208 GLY A O 1
ATOM 1629 N N . ALA A 1 209 ? -4.602 -5.539 22.861 1.00 95.94 209 ALA A N 1
ATOM 1630 C CA . ALA A 1 209 ? -5.041 -6.755 22.183 1.00 95.94 209 ALA A CA 1
ATOM 1631 C C . ALA A 1 209 ? -4.508 -6.792 20.737 1.00 95.94 209 ALA A C 1
ATOM 1633 O O . ALA A 1 209 ? -4.218 -5.731 20.177 1.00 95.94 209 ALA A O 1
ATOM 1634 N N . PRO A 1 210 ? -4.368 -7.981 20.120 1.00 94.62 210 PRO A N 1
ATOM 1635 C CA . PRO A 1 210 ? -4.044 -8.089 18.699 1.00 94.62 210 PRO A CA 1
ATOM 1636 C C . PRO A 1 210 ? -5.061 -7.316 17.852 1.00 94.62 210 PRO A C 1
ATOM 1638 O O . PRO A 1 210 ? -6.263 -7.507 18.022 1.00 94.62 210 PRO A O 1
ATOM 1641 N N . ASP A 1 211 ? -4.570 -6.451 16.968 1.00 95.94 211 ASP A N 1
ATOM 1642 C CA . ASP A 1 211 ? -5.402 -5.605 16.103 1.00 95.94 211 ASP A CA 1
ATOM 1643 C C . ASP A 1 211 ? -5.046 -5.837 14.637 1.00 95.94 211 ASP A C 1
ATOM 1645 O O . ASP A 1 211 ? -5.894 -6.190 13.825 1.00 95.94 211 ASP A O 1
ATOM 1649 N N . ARG A 1 212 ? -3.755 -5.738 14.315 1.00 96.94 212 ARG A N 1
ATOM 1650 C CA . ARG A 1 212 ? -3.226 -6.008 12.981 1.00 96.94 212 ARG A CA 1
ATOM 1651 C C . ARG A 1 212 ? -2.480 -7.333 12.962 1.00 96.94 212 ARG A C 1
ATOM 1653 O O . ARG A 1 212 ? -1.665 -7.588 13.848 1.00 96.94 212 ARG A O 1
ATOM 1660 N N . ASP A 1 213 ? -2.701 -8.135 11.927 1.00 97.50 213 ASP A N 1
ATOM 1661 C CA . ASP A 1 213 ? -1.959 -9.366 11.654 1.00 97.50 213 ASP A CA 1
ATOM 1662 C C . ASP A 1 213 ? -1.853 -9.644 10.141 1.00 97.50 213 ASP A C 1
ATOM 1664 O O . ASP A 1 213 ? -2.311 -10.667 9.632 1.00 97.50 213 ASP A O 1
ATOM 1668 N N . VAL A 1 214 ? -1.247 -8.722 9.392 1.00 98.06 214 VAL A N 1
ATOM 1669 C CA . VAL A 1 214 ? -1.213 -8.778 7.919 1.00 98.06 214 VAL A CA 1
ATOM 1670 C C . VAL A 1 214 ? -0.141 -9.761 7.416 1.00 98.06 214 VAL A C 1
ATOM 1672 O O . VAL A 1 214 ? 0.991 -9.722 7.911 1.00 98.06 214 VAL A O 1
ATOM 1675 N N . PRO A 1 215 ? -0.409 -10.601 6.393 1.00 97.94 215 PRO A N 1
ATOM 1676 C CA . PRO A 1 215 ? 0.591 -11.483 5.780 1.00 97.94 215 PRO A CA 1
ATOM 1677 C C . PRO A 1 215 ? 1.585 -10.695 4.901 1.00 97.94 215 PRO A C 1
ATOM 1679 O O . PRO A 1 215 ? 1.531 -10.714 3.670 1.00 97.94 215 PRO A O 1
ATOM 1682 N N . GLY A 1 216 ? 2.509 -9.979 5.550 1.00 97.50 216 GLY A N 1
ATOM 1683 C CA . GLY A 1 216 ? 3.436 -9.038 4.914 1.00 97.50 216 GLY A CA 1
ATOM 1684 C C . GLY A 1 216 ? 4.267 -9.649 3.786 1.00 97.50 216 GLY A C 1
ATOM 1685 O O . GLY A 1 216 ? 4.342 -9.064 2.703 1.00 97.50 216 GLY A O 1
ATOM 1686 N N . TYR A 1 217 ? 4.838 -10.842 3.997 1.00 97.12 217 TYR A N 1
ATOM 1687 C CA . TYR A 1 217 ? 5.631 -11.528 2.971 1.00 97.12 217 TYR A CA 1
ATOM 1688 C C . TYR A 1 217 ? 4.796 -11.899 1.749 1.00 97.12 217 TYR A C 1
ATOM 1690 O O . TYR A 1 217 ? 5.220 -11.628 0.633 1.00 97.12 217 TYR A O 1
ATOM 1698 N N . GLU A 1 218 ? 3.610 -12.475 1.940 1.00 97.31 218 GLU A N 1
ATOM 1699 C CA . GLU A 1 218 ? 2.774 -12.935 0.828 1.00 97.31 218 GLU A CA 1
ATOM 1700 C C . GLU A 1 218 ? 2.324 -11.769 -0.058 1.00 97.31 218 GLU A C 1
ATOM 1702 O O . GLU A 1 218 ? 2.480 -11.820 -1.279 1.00 97.31 218 GLU A O 1
ATOM 1707 N N . LEU A 1 219 ? 1.835 -10.683 0.550 1.00 97.88 219 LEU A N 1
ATOM 1708 C CA . LEU A 1 219 ? 1.426 -9.488 -0.190 1.00 97.88 219 LEU A CA 1
ATOM 1709 C C . LEU A 1 219 ? 2.604 -8.837 -0.919 1.00 97.88 219 LEU A C 1
ATOM 1711 O O . LEU A 1 219 ? 2.454 -8.391 -2.057 1.00 97.88 219 LEU A O 1
ATOM 1715 N N . SER A 1 220 ? 3.775 -8.808 -0.283 1.00 97.69 220 SER A N 1
ATOM 1716 C CA . SER A 1 220 ? 4.990 -8.229 -0.860 1.00 97.69 220 SER A CA 1
ATOM 1717 C C . SER A 1 220 ? 5.576 -9.082 -1.985 1.00 97.69 220 SER A C 1
ATOM 1719 O O . SER A 1 220 ? 6.011 -8.541 -2.998 1.00 97.69 220 SER A O 1
ATOM 1721 N N . ALA A 1 221 ? 5.575 -10.408 -1.831 1.00 96.31 221 ALA A N 1
ATOM 1722 C CA . ALA A 1 221 ? 6.073 -11.349 -2.828 1.00 96.31 221 ALA A CA 1
ATOM 1723 C C . ALA A 1 221 ? 5.255 -11.250 -4.119 1.00 96.31 221 ALA A C 1
ATOM 1725 O O . ALA A 1 221 ? 5.836 -11.062 -5.183 1.00 96.31 221 ALA A O 1
ATOM 1726 N N . ARG A 1 222 ? 3.918 -11.224 -4.010 1.00 95.06 222 ARG A N 1
ATOM 1727 C CA . ARG A 1 222 ? 3.019 -11.017 -5.161 1.00 95.06 222 ARG A CA 1
ATOM 1728 C C . ARG A 1 222 ? 3.344 -9.737 -5.933 1.00 95.06 222 ARG A C 1
ATOM 1730 O O . ARG A 1 222 ? 3.360 -9.744 -7.161 1.00 95.06 222 ARG A O 1
ATOM 1737 N N . PHE A 1 223 ? 3.631 -8.642 -5.227 1.00 96.06 223 PHE A N 1
ATOM 1738 C CA . PHE A 1 223 ? 4.048 -7.401 -5.878 1.00 96.06 223 PHE A CA 1
ATOM 1739 C C . PHE A 1 223 ? 5.413 -7.543 -6.558 1.00 96.06 223 PHE A C 1
ATOM 1741 O O . PHE A 1 223 ? 5.578 -7.098 -7.691 1.00 96.06 223 PHE A O 1
ATOM 1748 N N . MET A 1 224 ? 6.386 -8.175 -5.899 1.00 95.12 224 MET A N 1
ATOM 1749 C CA . MET A 1 224 ? 7.745 -8.335 -6.425 1.00 95.12 224 MET A CA 1
ATOM 1750 C C . MET A 1 224 ? 7.844 -9.298 -7.611 1.00 95.12 224 MET A C 1
ATOM 1752 O O . MET A 1 224 ? 8.681 -9.063 -8.487 1.00 95.12 224 MET A O 1
ATOM 1756 N N . ASP A 1 225 ? 6.974 -10.308 -7.688 1.00 92.44 225 ASP A N 1
ATOM 1757 C CA . ASP A 1 225 ? 6.855 -11.216 -8.838 1.00 92.44 225 ASP A CA 1
ATOM 1758 C C . ASP A 1 225 ? 6.521 -10.452 -10.128 1.00 92.44 225 ASP A C 1
ATOM 1760 O O . ASP A 1 225 ? 7.013 -10.783 -11.207 1.00 92.44 225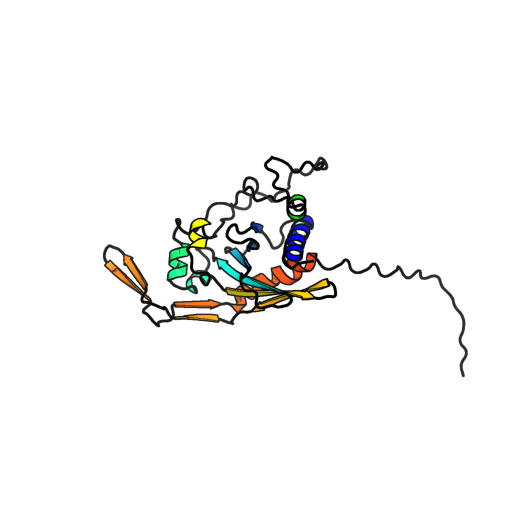 ASP A O 1
ATOM 1764 N N . PHE A 1 226 ? 5.749 -9.370 -10.006 1.00 90.75 226 PHE A N 1
ATOM 1765 C CA . PHE A 1 226 ? 5.522 -8.411 -11.080 1.00 90.75 226 PHE A CA 1
ATOM 1766 C C . PHE A 1 226 ? 6.671 -7.387 -11.174 1.00 90.75 226 PHE A C 1
ATOM 1768 O O . PHE A 1 226 ? 7.324 -7.244 -12.213 1.00 90.75 226 PHE A O 1
ATOM 1775 N N . PHE A 1 227 ? 6.945 -6.664 -10.088 1.00 90.62 227 PHE A N 1
ATOM 1776 C CA . PHE A 1 227 ? 7.772 -5.457 -10.099 1.00 90.62 227 PHE A CA 1
ATOM 1777 C C . PHE A 1 227 ? 9.227 -5.722 -10.517 1.00 90.62 227 PHE A C 1
ATOM 1779 O O . PHE A 1 227 ? 9.805 -4.971 -11.303 1.00 90.62 227 PHE A O 1
ATOM 1786 N N . GLY A 1 228 ? 9.834 -6.809 -10.041 1.00 87.88 228 GLY A N 1
ATOM 1787 C CA . GLY A 1 228 ? 11.224 -7.140 -10.355 1.00 87.88 228 GLY A CA 1
ATOM 1788 C C . GLY A 1 228 ? 11.424 -7.552 -11.820 1.00 87.88 228 GLY A C 1
ATOM 1789 O O . GLY A 1 228 ? 12.003 -6.799 -12.609 1.00 87.88 228 GLY A O 1
ATOM 1790 N N . PRO A 1 229 ? 10.985 -8.759 -12.216 1.00 82.62 229 PRO A N 1
ATOM 1791 C CA . PRO A 1 229 ? 11.308 -9.312 -13.527 1.00 82.62 229 PRO A CA 1
ATOM 1792 C C . PRO A 1 229 ? 10.524 -8.658 -14.667 1.00 82.62 229 PRO A C 1
ATOM 1794 O O . PRO A 1 229 ? 11.025 -8.630 -15.790 1.00 82.62 229 PRO A O 1
ATOM 1797 N N . ARG A 1 230 ? 9.311 -8.143 -14.415 1.00 80.81 230 ARG A N 1
ATOM 1798 C CA . ARG A 1 230 ? 8.455 -7.591 -15.476 1.00 80.81 230 ARG A CA 1
ATOM 1799 C C . ARG A 1 230 ? 8.593 -6.097 -15.614 1.00 80.81 230 ARG A C 1
ATOM 1801 O O . ARG A 1 230 ? 8.733 -5.633 -16.734 1.00 80.81 230 ARG A O 1
ATOM 1808 N N . PHE A 1 231 ? 8.525 -5.355 -14.514 1.00 82.94 231 PHE A N 1
ATOM 1809 C CA . PHE A 1 231 ? 8.560 -3.899 -14.578 1.00 82.94 231 PHE A CA 1
ATOM 1810 C C . PHE A 1 231 ? 10.001 -3.410 -14.759 1.00 82.94 231 PHE A C 1
ATOM 1812 O O . PHE A 1 231 ? 10.345 -2.906 -15.829 1.00 82.94 231 PHE A O 1
ATOM 1819 N N . LEU A 1 232 ? 10.890 -3.667 -13.792 1.00 84.75 232 LEU A N 1
ATOM 1820 C CA . LEU A 1 232 ? 12.299 -3.257 -13.899 1.00 84.75 232 LEU A CA 1
ATOM 1821 C C . LEU A 1 232 ? 13.068 -4.005 -14.997 1.00 84.75 232 LEU A C 1
ATOM 1823 O O . LEU A 1 232 ? 13.983 -3.448 -15.605 1.00 84.75 232 LEU A O 1
ATOM 1827 N N . GLY A 1 233 ? 12.673 -5.244 -15.306 1.00 81.06 233 GLY A N 1
ATOM 1828 C CA . GLY A 1 233 ? 13.270 -6.038 -16.383 1.00 81.06 233 GLY A CA 1
ATOM 1829 C C . GLY A 1 233 ? 13.203 -5.385 -17.771 1.00 81.06 233 GLY A C 1
ATOM 1830 O O . GLY A 1 233 ? 14.059 -5.676 -18.606 1.00 81.06 233 GLY A O 1
ATOM 1831 N N . THR A 1 234 ? 12.265 -4.458 -18.009 1.00 75.56 234 THR A N 1
ATOM 1832 C CA . THR A 1 234 ? 12.156 -3.717 -19.283 1.00 75.56 234 THR A CA 1
ATOM 1833 C C . THR A 1 234 ? 13.323 -2.762 -19.542 1.00 75.56 234 THR A C 1
ATOM 1835 O O . THR A 1 234 ? 13.592 -2.407 -20.694 1.00 75.56 234 THR A O 1
ATOM 1838 N N . VAL A 1 235 ? 14.026 -2.331 -18.491 1.00 71.88 235 VAL A N 1
ATOM 1839 C CA . VAL A 1 235 ? 15.118 -1.348 -18.585 1.00 71.88 235 VAL A CA 1
ATOM 1840 C C . VAL A 1 235 ? 16.485 -2.016 -18.690 1.00 71.88 235 VAL A C 1
ATOM 1842 O O . VAL A 1 235 ? 17.494 -1.324 -18.814 1.00 71.88 235 VAL A O 1
ATOM 1845 N N . ARG A 1 236 ? 16.555 -3.357 -18.707 1.00 61.91 236 ARG A N 1
ATOM 1846 C CA . ARG A 1 236 ? 17.822 -4.038 -18.996 1.00 61.91 236 ARG A CA 1
ATOM 1847 C C . ARG A 1 236 ? 18.385 -3.524 -20.331 1.00 61.91 236 ARG A C 1
ATOM 1849 O O . ARG A 1 236 ? 17.611 -3.334 -21.278 1.00 61.91 236 ARG A O 1
ATOM 1856 N N . PRO A 1 237 ? 19.701 -3.253 -20.410 1.00 50.91 237 PRO A N 1
ATOM 1857 C CA . PRO A 1 237 ? 20.320 -2.912 -21.681 1.00 50.91 237 PRO A CA 1
ATOM 1858 C C . PRO A 1 237 ? 20.013 -4.034 -22.681 1.00 50.91 237 PRO A C 1
ATOM 1860 O O . PRO A 1 237 ? 19.906 -5.193 -22.256 1.00 50.91 237 PRO A O 1
ATOM 1863 N N . PRO A 1 238 ? 19.830 -3.722 -23.980 1.00 42.56 238 PRO A N 1
ATOM 1864 C CA . PRO A 1 238 ? 19.777 -4.770 -24.986 1.00 42.56 238 PRO A CA 1
ATOM 1865 C C . PRO A 1 238 ? 20.992 -5.666 -24.754 1.00 42.56 238 PRO A C 1
ATOM 1867 O O . PRO A 1 238 ? 22.098 -5.159 -24.542 1.00 42.56 238 PRO A O 1
ATOM 1870 N N . ALA A 1 239 ? 20.762 -6.981 -24.694 1.00 41.75 239 ALA A N 1
ATOM 1871 C CA . ALA A 1 239 ? 21.855 -7.933 -24.786 1.00 41.75 239 ALA A CA 1
ATOM 1872 C C . ALA A 1 239 ? 22.690 -7.460 -25.971 1.00 41.75 239 ALA A C 1
ATOM 1874 O O . ALA A 1 239 ? 22.129 -7.282 -27.051 1.00 41.75 239 ALA A O 1
ATOM 1875 N N . GLY A 1 240 ? 23.954 -7.109 -25.723 1.00 36.78 240 GLY A N 1
ATOM 1876 C CA . GLY A 1 240 ? 24.817 -6.646 -26.794 1.00 36.78 240 GLY A CA 1
ATOM 1877 C C . GLY A 1 240 ? 24.695 -7.645 -27.929 1.00 36.78 240 GLY A C 1
ATOM 1878 O O . GLY A 1 240 ? 24.760 -8.851 -27.672 1.00 36.78 240 GLY A O 1
ATOM 1879 N N . ASP A 1 241 ? 24.455 -7.145 -29.137 1.00 37.56 241 ASP A N 1
ATOM 1880 C CA . ASP A 1 241 ? 24.699 -7.909 -30.344 1.00 37.56 241 ASP A CA 1
ATOM 1881 C C . ASP A 1 241 ? 26.148 -8.387 -30.229 1.00 37.56 241 ASP A C 1
ATOM 1883 O O . ASP A 1 241 ? 27.105 -7.638 -30.440 1.00 37.56 241 ASP A O 1
ATOM 1887 N N . GLY A 1 242 ? 26.318 -9.623 -29.754 1.00 31.94 242 GLY A N 1
ATOM 1888 C CA . GLY A 1 242 ? 27.566 -10.331 -29.919 1.00 31.94 242 GLY A CA 1
ATOM 1889 C C . GLY A 1 242 ? 27.809 -10.339 -31.420 1.00 31.94 242 GLY A C 1
ATOM 1890 O O . GLY A 1 242 ? 26.855 -10.602 -32.158 1.00 31.94 242 GLY A O 1
ATOM 1891 N N . PRO A 1 243 ? 29.019 -9.993 -31.886 1.00 36.66 243 PRO A N 1
ATOM 1892 C CA . PRO A 1 243 ? 29.273 -9.985 -33.311 1.00 36.66 243 PRO A CA 1
ATOM 1893 C C . PRO A 1 243 ? 28.888 -11.362 -33.837 1.00 36.66 243 PRO A C 1
ATOM 1895 O O . PRO A 1 243 ? 29.313 -12.378 -33.274 1.00 36.66 243 PRO A O 1
ATOM 1898 N N . GLU A 1 244 ? 28.032 -11.376 -34.861 1.00 35.06 244 GLU A N 1
ATOM 1899 C CA . GLU A 1 244 ? 27.812 -12.548 -35.688 1.00 35.06 244 GLU A CA 1
ATOM 1900 C C . GLU A 1 244 ? 29.197 -13.101 -36.007 1.00 35.06 244 GLU A C 1
ATOM 1902 O O . GLU A 1 244 ? 30.022 -12.454 -36.656 1.00 35.06 244 GLU A O 1
ATOM 1907 N N . GLY A 1 245 ? 29.502 -14.256 -35.418 1.00 35.03 245 GLY A N 1
ATOM 1908 C CA . GLY A 1 245 ? 30.695 -14.994 -35.756 1.00 35.03 245 GLY A CA 1
ATOM 1909 C C . GLY A 1 245 ? 30.515 -15.431 -37.194 1.00 35.03 245 GLY A C 1
ATOM 1910 O O . GLY A 1 245 ? 29.878 -16.453 -37.441 1.00 35.03 245 GLY A O 1
ATOM 1911 N N . ASP A 1 246 ? 31.051 -14.636 -38.117 1.00 34.09 246 ASP A N 1
ATOM 1912 C CA . ASP A 1 246 ? 31.304 -15.036 -39.488 1.00 34.09 246 ASP A CA 1
ATOM 1913 C C . ASP A 1 246 ? 32.126 -16.323 -39.431 1.00 34.09 246 ASP A C 1
ATOM 1915 O O . ASP A 1 246 ? 33.343 -16.340 -39.230 1.00 34.09 246 ASP A O 1
ATOM 1919 N N . GLY A 1 247 ? 31.417 -17.441 -39.563 1.00 38.59 247 GLY A N 1
ATOM 1920 C CA . GLY A 1 247 ? 31.982 -18.750 -39.818 1.00 38.59 247 GLY A CA 1
ATOM 1921 C C . GLY A 1 247 ? 32.549 -18.777 -41.230 1.00 38.59 247 GLY A C 1
ATOM 1922 O O . GLY A 1 247 ? 32.003 -19.439 -42.107 1.00 38.59 247 GLY A O 1
ATOM 1923 N N . SER A 1 248 ? 33.651 -18.065 -41.460 1.00 36.09 248 SER A N 1
ATOM 1924 C CA . SER A 1 248 ? 34.507 -18.264 -42.625 1.00 36.09 248 SER A CA 1
ATOM 1925 C C . SER A 1 248 ? 35.703 -19.113 -42.210 1.00 36.09 248 SER A C 1
ATOM 1927 O O . SER A 1 248 ? 36.484 -18.737 -41.336 1.00 36.09 248 SER A O 1
ATOM 1929 N N . GLY A 1 249 ? 35.783 -20.299 -42.809 1.00 36.06 249 GLY A N 1
ATOM 1930 C CA . GLY A 1 249 ? 36.710 -21.358 -42.452 1.00 36.06 249 GLY A CA 1
ATOM 1931 C C . GLY A 1 249 ? 38.191 -21.035 -42.646 1.00 36.06 249 GLY A C 1
ATOM 1932 O O . GLY A 1 249 ? 38.592 -20.183 -43.433 1.00 36.06 249 GLY A O 1
ATOM 1933 N N . GLY A 1 250 ? 39.007 -21.822 -41.952 1.00 29.97 250 GLY A N 1
ATOM 1934 C CA . GLY A 1 250 ? 40.452 -21.871 -42.113 1.00 29.97 250 GLY A CA 1
ATOM 1935 C C . GLY A 1 250 ? 41.002 -23.135 -41.467 1.00 29.97 250 GLY A C 1
ATOM 1936 O O . GLY A 1 250 ? 41.320 -23.147 -40.284 1.00 29.97 250 GLY A O 1
ATOM 1937 N N . ALA A 1 251 ? 41.067 -24.218 -42.239 1.00 39.38 251 ALA A N 1
ATOM 1938 C CA . ALA A 1 251 ? 41.770 -25.438 -41.869 1.00 39.38 251 ALA A CA 1
ATOM 1939 C C . ALA A 1 251 ? 43.286 -25.254 -42.045 1.00 39.38 251 ALA A C 1
ATOM 1941 O O . ALA A 1 251 ? 43.717 -24.887 -43.133 1.00 39.38 251 ALA A O 1
ATOM 1942 N N . ALA A 1 252 ? 44.067 -25.546 -41.002 1.00 35.88 252 ALA A N 1
ATOM 1943 C CA . ALA A 1 252 ? 45.463 -26.021 -41.008 1.00 35.88 252 ALA A CA 1
ATOM 1944 C C . ALA A 1 252 ? 45.981 -25.921 -39.562 1.00 35.88 252 ALA A C 1
ATOM 1946 O O . ALA A 1 252 ? 45.773 -24.911 -38.908 1.00 35.88 252 ALA A O 1
ATOM 1947 N N . GLY A 1 253 ? 46.663 -26.876 -38.952 1.00 32.00 253 GLY A N 1
ATOM 1948 C CA . GLY A 1 253 ? 47.158 -28.175 -39.358 1.00 32.00 253 GLY A CA 1
ATOM 1949 C C . GLY A 1 253 ? 47.718 -28.813 -38.085 1.00 32.00 253 GLY A C 1
ATOM 1950 O O . GLY A 1 253 ? 48.245 -28.126 -37.210 1.00 32.00 253 GLY A O 1
ATOM 1951 N N . ALA A 1 254 ? 47.538 -30.120 -37.957 1.00 40.91 254 ALA A N 1
ATOM 1952 C CA . ALA A 1 254 ? 48.106 -30.899 -36.874 1.00 40.91 254 ALA A CA 1
ATOM 1953 C C . ALA A 1 254 ? 49.634 -30.916 -36.980 1.00 40.91 254 ALA A C 1
ATOM 1955 O O . ALA A 1 254 ? 50.155 -31.303 -38.023 1.00 40.91 254 ALA A O 1
ATOM 1956 N N . VAL A 1 255 ? 50.332 -30.586 -35.892 1.00 37.88 255 VAL A N 1
ATOM 1957 C CA . VAL A 1 255 ? 51.673 -31.112 -35.616 1.00 37.88 255 VAL A CA 1
ATOM 1958 C C . VAL A 1 255 ? 51.794 -31.342 -34.107 1.00 37.88 255 VAL A C 1
ATOM 1960 O O . VAL A 1 255 ? 51.860 -30.404 -33.320 1.00 37.88 255 VAL A O 1
ATOM 1963 N N . ALA A 1 256 ? 51.787 -32.617 -33.737 1.00 37.62 256 ALA A N 1
ATOM 1964 C CA . ALA A 1 256 ? 52.473 -33.179 -32.575 1.00 37.62 256 ALA A CA 1
ATOM 1965 C C . ALA A 1 256 ? 53.633 -34.029 -33.156 1.00 37.62 256 ALA A C 1
ATOM 1967 O O . ALA A 1 256 ? 53.535 -34.394 -34.338 1.00 37.62 256 ALA A O 1
ATOM 1968 N N . PRO A 1 257 ? 54.709 -34.369 -32.423 1.00 52.16 257 PRO A N 1
ATOM 1969 C CA . PRO A 1 257 ? 54.799 -34.547 -30.971 1.00 52.16 257 PRO A CA 1
ATOM 1970 C C . PRO A 1 257 ? 55.736 -33.582 -30.233 1.00 52.16 257 PRO A C 1
ATOM 1972 O O . PRO A 1 257 ? 56.622 -32.976 -30.873 1.00 52.16 257 PRO A O 1
#

Secondary structure (DSSP, 8-state):
--HHHHHHHHHHHHHHT-S-SSEEEEEE-TTSTTEEEEEETT-SSEEEEEE-SS---TTEEEEEEEEE--TT-GGGGGS-HHHHHHHH-TTTEE--B--TTTSTT---HHHHHTT----SS-------TT----PPS--S--B--EE-HHHHHHS-TTTTEEEEEEEEE-TTS-EEEEEE--SSEEEE-SS-EEEEETTEEEEEE-TTSEEEEE-HHHHHHHHHHHIIIIIGGGGSPPPP-----------------

Foldseek 3Di:
DAVQCLLLLLVLLLVVVDDDPFWPDKFAQPQAPDKMWTDTPPALKIKMWHWDP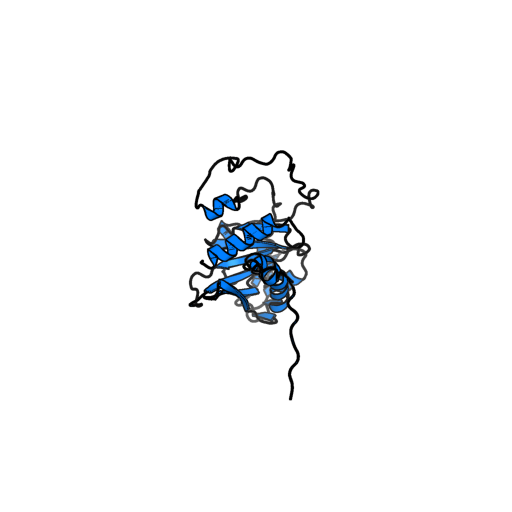DAPDPFWTKTFIFIQHDLPDPLLQQAFPVLNVLLPPVLWWFQDFDPVPPPPRPPNSVNVVVVDDDPDDDPPDPDPPDCPPPPDDCDPGRTPSGTDRVNVVVDDPCRRGLFMWIWGADPVRDIDIDTDGDQWDWDFACAFDWDQDPNDIDTDHHHRHTGHTGRSCVVVVSVCVCCPCPRSVSSPDPPPPPPPPPPDDDDDDDDDD